Protein AF-0000000085119676 (afdb_homodimer)

Sequence (190 aa):
MEISERVYDLLVDTEIVVDVMLGSTNISVGEFLKLTEGDIISLHKPAGSGGEIYVNSRIIGTGDIIVIDEKLAVRVQDAMDSDNVVRYFFDEHMIMEISERVYDLLVDTEIVVDVMLGSTNISVGEFLKLTEGDIISLHKPAGSGGEIYVNSRIIGTGDIIVIDEKLAVRVQDAMDSDNVVRYFFDEHMI

Solvent-accessible surface area (backbone atoms only — not comparable to full-atom values): 10080 Å² total; per-residue (Å²): 135,76,78,48,68,68,57,41,69,68,38,31,76,40,74,42,50,36,38,36,30,57,43,54,33,76,43,33,42,44,57,48,59,63,56,46,65,68,38,75,47,68,36,85,34,55,55,85,72,31,28,39,32,23,47,81,90,34,80,40,33,33,20,40,73,43,72,54,95,62,16,32,28,35,33,31,62,44,60,49,64,38,61,58,51,51,47,50,54,50,55,58,66,70,95,134,75,76,49,68,70,58,42,69,69,38,31,76,41,75,42,49,37,37,35,30,58,42,54,32,76,42,33,42,46,58,48,58,65,56,46,64,68,37,74,47,67,34,84,34,54,55,84,74,32,28,39,32,24,46,82,90,34,81,41,34,33,21,41,73,43,74,55,96,62,16,31,27,34,32,31,61,42,60,49,62,37,61,58,49,50,48,50,51,50,55,58,64,73,95

Foldseek 3Di:
DFDDPVNCVVPVPPDWDKDWAAADDDDDPVVVVPDDPPDDDDRPDDDQQFTFIDIPRHTFAGFGWDDDPNDIDTDGDDGHDVRVVVCVVCVVVVD/DFDDPVNCVVCVPPDWDKDWAAADDDDDPVVVVPDDPPDDDDRVDDDQQFTFIDIPRHTFAGFGWDDDPNDIDTDGDDGHDVRVVVCVVCVVVVD

Nearest PDB structures (foldseek):
  5xrw-assembly2_B  TM=9.133E-01  e=3.593E-07  Helicobacter pylori 26695
  1o6a-assembly1_A  TM=8.687E-01  e=2.277E-06  Thermotoga maritima
  1o6a-assembly1_B  TM=8.702E-01  e=4.213E-06  Thermotoga maritima
  8wiw-assembly1_0  TM=8.460E-01  e=2.575E-06  Salmonella enterica subsp. enterica serovar Typhimurium str. LT2
  8t8o-assembly1_N  TM=7.984E-01  e=2.141E-06  Salmonella enterica subsp. enterica serovar Typhimurium

Radius of gyration: 18.93 Å; Cα contacts (8 Å, |Δi|>4): 377; chains: 2; bounding box: 42×55×37 Å

pLDDT: mean 88.5, std 10.85, range [46.31, 97.62]

Structure (mmCIF, N/CA/C/O backbone):
data_AF-0000000085119676-model_v1
#
loop_
_entity.id
_entity.type
_entity.pdbx_description
1 polymer 'Flagellar motor switch protein FliN'
#
loop_
_atom_site.group_PDB
_atom_site.id
_atom_site.type_symbol
_atom_site.label_atom_id
_atom_site.label_alt_id
_atom_site.label_comp_id
_atom_site.label_asym_id
_atom_site.label_entity_id
_atom_site.label_seq_id
_atom_site.pdbx_PDB_ins_code
_atom_site.Cartn_x
_atom_site.Cartn_y
_atom_site.Cartn_z
_atom_site.occupancy
_atom_site.B_iso_or_equiv
_atom_site.auth_seq_id
_atom_site.auth_comp_id
_atom_site.auth_asym_id
_atom_site.auth_atom_id
_atom_site.pdbx_PDB_model_num
ATOM 1 N N . MET A 1 1 ? -13.453 26.391 3.104 1 55.66 1 MET A N 1
ATOM 2 C CA . MET A 1 1 ? -14.023 26.516 4.441 1 55.66 1 MET A CA 1
ATOM 3 C C . MET A 1 1 ? -13.336 25.578 5.422 1 55.66 1 MET A C 1
ATOM 5 O O . MET A 1 1 ? -13.195 24.375 5.145 1 55.66 1 MET A O 1
ATOM 9 N N . GLU A 1 2 ? -12.602 26.141 6.387 1 69 2 GLU A N 1
ATOM 10 C CA . GLU A 1 2 ? -11.781 25.578 7.453 1 69 2 GLU A CA 1
ATOM 11 C C . GLU A 1 2 ? -12.625 24.75 8.422 1 69 2 GLU A C 1
ATOM 13 O O . GLU A 1 2 ? -13.828 25 8.57 1 69 2 GLU A O 1
ATOM 18 N N . ILE A 1 3 ? -12.109 23.688 8.695 1 75.81 3 ILE A N 1
ATOM 19 C CA . ILE A 1 3 ? -12.734 22.906 9.758 1 75.81 3 ILE A CA 1
ATOM 20 C C . ILE A 1 3 ? -12.992 23.781 10.977 1 75.81 3 ILE A C 1
ATOM 22 O O . ILE A 1 3 ? -12.117 24.547 11.391 1 75.81 3 ILE A O 1
ATOM 26 N N . SER A 1 4 ? -14.258 23.812 11.383 1 81.81 4 SER A N 1
ATOM 27 C CA . SER A 1 4 ? -14.555 24.609 12.57 1 81.81 4 SER A CA 1
ATOM 28 C C . SER A 1 4 ? -13.766 24.109 13.773 1 81.81 4 SER A C 1
ATOM 30 O O . SER A 1 4 ? -13.391 22.938 13.836 1 81.81 4 SER A O 1
ATOM 32 N N . GLU A 1 5 ? -13.5 25.016 14.68 1 86.12 5 GLU A N 1
ATOM 33 C CA . GLU A 1 5 ? -12.773 24.672 15.898 1 86.12 5 GLU A CA 1
ATOM 34 C C . GLU A 1 5 ? -13.477 23.547 16.672 1 86.12 5 GLU A C 1
ATOM 36 O O . GLU A 1 5 ? -12.828 22.672 17.234 1 86.12 5 GLU A O 1
ATOM 41 N N . ARG A 1 6 ? -14.805 23.547 16.719 1 86.06 6 ARG A N 1
ATOM 42 C CA . ARG A 1 6 ? -15.57 22.531 17.422 1 86.06 6 ARG A CA 1
ATOM 43 C C . ARG A 1 6 ? -15.344 21.156 16.812 1 86.06 6 ARG A C 1
ATOM 45 O O . ARG A 1 6 ? -15.117 20.172 17.531 1 86.06 6 ARG A O 1
ATOM 52 N N . VAL A 1 7 ? -15.391 21.156 15.531 1 82.5 7 VAL A N 1
ATOM 53 C CA . VAL A 1 7 ? -15.18 19.891 14.828 1 82.5 7 VAL A CA 1
ATOM 54 C C . VAL A 1 7 ? -13.742 19.406 15.055 1 82.5 7 VAL A C 1
ATOM 56 O O . VAL A 1 7 ? -13.508 18.219 15.312 1 82.5 7 VAL A O 1
ATOM 59 N N . TYR A 1 8 ? -12.875 20.359 14.945 1 85.44 8 TYR A N 1
ATOM 60 C CA . TYR A 1 8 ? -11.469 20.031 15.172 1 85.44 8 TYR A CA 1
ATOM 61 C C . TYR A 1 8 ? -11.273 19.406 16.547 1 85.44 8 TYR A C 1
ATOM 63 O O . TYR A 1 8 ? -10.641 18.359 16.688 1 85.44 8 TYR A O 1
ATOM 71 N N . ASP A 1 9 ? -11.82 20.031 17.547 1 91.12 9 ASP A N 1
ATOM 72 C CA . ASP A 1 9 ? -11.648 19.578 18.922 1 91.12 9 ASP A CA 1
ATOM 73 C C . ASP A 1 9 ? -12.219 18.172 19.125 1 91.12 9 ASP A C 1
ATOM 75 O O . ASP A 1 9 ? -11.688 17.391 19.906 1 91.12 9 ASP A O 1
ATOM 79 N N . LEU A 1 10 ? -13.203 17.922 18.312 1 89 10 LEU A N 1
ATOM 80 C CA . LEU A 1 10 ? -13.883 16.641 18.469 1 89 10 LEU A CA 1
ATOM 81 C C . LEU A 1 10 ? -13.078 15.516 17.812 1 89 10 LEU A C 1
ATOM 83 O O . LEU A 1 10 ? -13.094 14.375 18.297 1 89 10 LEU A O 1
ATOM 87 N N . LEU A 1 11 ? -12.336 15.938 16.812 1 90.81 11 LEU A N 1
ATOM 88 C CA . LEU A 1 11 ? -11.789 14.859 15.992 1 90.81 11 LEU A CA 1
ATOM 89 C C . LEU A 1 11 ? -10.273 14.797 16.125 1 90.81 11 LEU A C 1
ATOM 91 O O . LEU A 1 11 ? -9.648 13.812 15.711 1 90.81 11 LEU A O 1
ATOM 95 N N . VAL A 1 12 ? -9.758 15.789 16.734 1 92.31 12 VAL A N 1
ATOM 96 C CA . VAL A 1 12 ? -8.32 16.016 16.688 1 92.31 12 VAL A CA 1
ATOM 97 C C . VAL A 1 12 ? -7.586 14.797 17.25 1 92.31 12 VAL A C 1
ATOM 99 O O . VAL A 1 12 ? -6.512 14.43 16.766 1 92.31 12 VAL A O 1
ATOM 102 N N . ASP A 1 13 ? -8.203 14.102 18.141 1 95.62 13 ASP A N 1
ATOM 103 C CA . ASP A 1 13 ? -7.516 13.008 18.812 1 95.62 13 ASP A CA 1
ATOM 104 C C . ASP A 1 13 ? -7.879 11.664 18.188 1 95.62 13 ASP A C 1
ATOM 106 O O . ASP A 1 13 ? -7.336 10.625 18.562 1 95.62 13 ASP A O 1
ATOM 110 N N . THR A 1 14 ? -8.766 11.711 17.203 1 93.38 14 THR A N 1
ATOM 111 C CA . THR A 1 14 ? -9.156 10.469 16.547 1 93.38 14 THR A CA 1
ATOM 112 C C . THR A 1 14 ? -8 9.883 15.742 1 93.38 14 THR A C 1
ATOM 114 O O . THR A 1 14 ? -7.27 10.625 15.078 1 93.38 14 THR A O 1
ATOM 117 N N . GLU A 1 15 ? -7.875 8.586 15.859 1 95.38 15 GLU A N 1
ATOM 118 C CA . GLU A 1 15 ? -6.824 7.91 15.109 1 95.38 15 GLU A CA 1
ATOM 119 C C . GLU A 1 15 ? -7.301 7.559 13.695 1 95.38 15 GLU A C 1
ATOM 121 O O . GLU A 1 15 ? -8.438 7.133 13.508 1 95.38 15 GLU A O 1
ATOM 126 N N . ILE A 1 16 ? -6.41 7.82 12.75 1 93.12 16 ILE A N 1
ATOM 127 C CA . ILE A 1 16 ? -6.672 7.391 11.375 1 93.12 16 ILE A CA 1
ATOM 128 C C . ILE A 1 16 ? -5.508 6.551 10.867 1 93.12 16 ILE A C 1
ATOM 130 O O . ILE A 1 16 ? -4.391 6.645 11.383 1 93.12 16 ILE A O 1
ATOM 134 N N . VAL A 1 17 ? -5.801 5.754 9.875 1 95.06 17 VAL A N 1
ATOM 135 C CA . VAL A 1 17 ? -4.797 4.84 9.344 1 95.06 17 VAL A CA 1
ATOM 136 C C . VAL A 1 17 ? -4.152 5.453 8.102 1 95.06 17 VAL A C 1
ATOM 138 O O . VAL A 1 17 ? -4.848 5.934 7.203 1 95.06 17 VAL A O 1
ATOM 141 N N . VAL A 1 18 ? -2.867 5.48 8.156 1 95.44 18 VAL A N 1
ATOM 142 C CA . VAL A 1 18 ? -2.09 5.91 6.996 1 95.44 18 VAL A CA 1
ATOM 143 C C . VAL A 1 18 ? -1.417 4.703 6.348 1 95.44 18 VAL A C 1
ATOM 145 O O . VAL A 1 18 ? -0.684 3.965 7.008 1 95.44 18 VAL A O 1
ATOM 148 N N . ASP A 1 19 ? -1.702 4.445 5.094 1 95.88 19 ASP A N 1
ATOM 149 C CA . ASP A 1 19 ? -1.061 3.391 4.316 1 95.88 19 ASP A CA 1
ATOM 150 C C . ASP A 1 19 ? -0.074 3.975 3.307 1 95.88 19 ASP A C 1
ATOM 152 O O . ASP A 1 19 ? -0.378 4.961 2.633 1 95.88 19 ASP A O 1
ATOM 156 N N . VAL A 1 20 ? 1.094 3.398 3.283 1 96.94 20 VAL A N 1
ATOM 157 C CA . VAL A 1 20 ? 2.064 3.775 2.26 1 96.94 20 VAL A CA 1
ATOM 158 C C . VAL A 1 20 ? 2.219 2.639 1.253 1 96.94 20 VAL A C 1
ATOM 160 O O . VAL A 1 20 ? 2.701 1.556 1.599 1 96.94 20 VAL A O 1
ATOM 163 N N . MET A 1 21 ? 1.811 2.971 0.004 1 96.5 21 MET A N 1
ATOM 164 C CA . MET A 1 21 ? 1.812 1.997 -1.084 1 96.5 21 MET A CA 1
ATOM 165 C C . MET A 1 21 ? 2.965 2.258 -2.047 1 96.5 21 MET A C 1
ATOM 167 O O . MET A 1 21 ? 3.15 3.387 -2.508 1 96.5 21 MET A O 1
ATOM 171 N N . LEU A 1 22 ? 3.766 1.217 -2.264 1 96.56 22 LEU A N 1
ATOM 172 C CA . LEU A 1 22 ? 4.879 1.363 -3.195 1 96.56 22 LEU A CA 1
ATOM 173 C C . LEU A 1 22 ? 4.379 1.443 -4.633 1 96.56 22 LEU A C 1
ATOM 175 O O . LEU A 1 22 ? 4.883 2.242 -5.426 1 96.56 22 LEU A O 1
ATOM 179 N N . GLY A 1 23 ? 3.436 0.559 -4.887 1 95.69 23 GLY A N 1
ATOM 180 C CA . GLY A 1 23 ? 2.877 0.54 -6.23 1 95.69 23 GLY A CA 1
ATOM 181 C C . GLY A 1 23 ? 1.9 -0.6 -6.453 1 95.69 23 GLY A C 1
ATOM 182 O O . GLY A 1 23 ? 1.698 -1.434 -5.566 1 95.69 23 GLY A O 1
ATOM 183 N N . SER A 1 24 ? 1.279 -0.496 -7.633 1 95.31 24 SER A N 1
ATOM 184 C CA . SER A 1 24 ? 0.321 -1.507 -8.07 1 95.31 24 SER A CA 1
ATOM 185 C C . SER A 1 24 ? 0.633 -1.988 -9.484 1 95.31 24 SER A C 1
ATOM 187 O O . SER A 1 24 ? 1.252 -1.267 -10.273 1 95.31 24 SER A O 1
ATOM 189 N N . THR A 1 25 ? 0.299 -3.232 -9.695 1 96.94 25 THR A N 1
ATOM 190 C CA . THR A 1 25 ? 0.42 -3.791 -11.039 1 96.94 25 THR A CA 1
ATOM 191 C C . THR A 1 25 ? -0.729 -4.754 -11.328 1 96.94 25 THR A C 1
ATOM 193 O O . THR A 1 25 ? -1.431 -5.188 -10.414 1 96.94 25 THR A O 1
ATOM 196 N N . ASN A 1 26 ? -0.92 -4.945 -12.609 1 96.81 26 ASN A N 1
ATOM 197 C CA . ASN A 1 26 ? -1.896 -5.938 -13.047 1 96.81 26 ASN A CA 1
ATOM 198 C C . ASN A 1 26 ? -1.219 -7.23 -13.5 1 96.81 26 ASN A C 1
ATOM 200 O O . ASN A 1 26 ? -0.211 -7.191 -14.203 1 96.81 26 ASN A O 1
ATOM 204 N N . ILE A 1 27 ? -1.796 -8.25 -12.984 1 95.06 27 ILE A N 1
ATOM 205 C CA . ILE A 1 27 ? -1.359 -9.555 -13.469 1 95.06 27 ILE A CA 1
ATOM 206 C C . ILE A 1 27 ? -2.576 -10.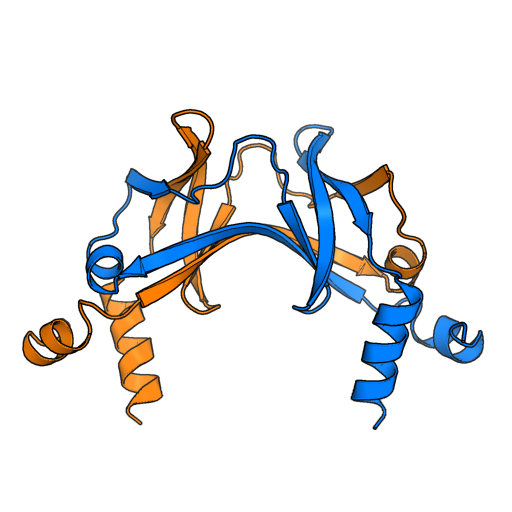422 -13.789 1 95.06 27 ILE A C 1
ATOM 208 O O . ILE A 1 27 ? -3.695 -10.109 -13.375 1 95.06 27 ILE A O 1
ATOM 212 N N . SER A 1 28 ? -2.352 -11.469 -14.523 1 95.25 28 SER A N 1
ATOM 213 C CA . SER A 1 28 ? -3.451 -12.391 -14.812 1 95.25 28 SER A CA 1
ATOM 214 C C . SER A 1 28 ? -3.693 -13.336 -13.641 1 95.25 28 SER A C 1
ATOM 216 O O . SER A 1 28 ? -2.789 -13.594 -12.844 1 95.25 28 SER A O 1
ATOM 218 N N . VAL A 1 29 ? -4.918 -13.859 -13.523 1 92.56 29 VAL A N 1
ATOM 219 C CA . VAL A 1 29 ? -5.227 -14.898 -12.547 1 92.56 29 VAL A CA 1
ATOM 220 C C . VAL A 1 29 ? -4.301 -16.094 -12.758 1 92.56 29 VAL A C 1
ATOM 222 O O . VAL A 1 29 ? -3.857 -16.719 -11.789 1 92.56 29 VAL A O 1
ATOM 225 N N . GLY A 1 30 ? -4.031 -16.375 -13.969 1 93 30 GLY A N 1
ATOM 226 C CA . GLY A 1 30 ? -3.094 -17.438 -14.273 1 93 30 GLY A CA 1
ATOM 227 C C . GLY A 1 30 ? -1.724 -17.234 -13.656 1 93 30 GLY A C 1
ATOM 228 O O . GLY A 1 30 ? -1.134 -18.156 -13.109 1 93 30 GLY A O 1
ATOM 229 N N . GLU A 1 31 ? -1.187 -16.062 -13.828 1 93 31 GLU A N 1
ATOM 230 C CA . GLU A 1 31 ? 0.086 -15.703 -13.211 1 93 31 GLU A CA 1
ATOM 231 C C . GLU A 1 31 ? 0.008 -15.797 -11.688 1 93 31 GLU A C 1
ATOM 233 O O . GLU A 1 31 ? 0.927 -16.312 -11.047 1 93 31 GLU A O 1
ATOM 238 N N . PHE A 1 32 ? -1.118 -15.359 -11.203 1 92.44 32 PHE A N 1
ATOM 239 C CA . PHE A 1 32 ? -1.307 -15.367 -9.758 1 92.44 32 PHE A CA 1
ATOM 240 C C . PHE A 1 32 ? -1.309 -16.797 -9.227 1 92.44 32 PHE A C 1
ATOM 242 O O . PHE A 1 32 ? -0.679 -17.078 -8.203 1 92.44 32 PHE A O 1
ATOM 249 N N . LEU A 1 33 ? -1.948 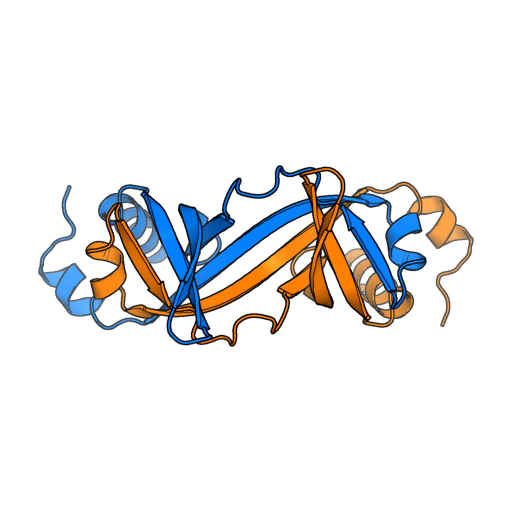-17.672 -9.867 1 90.44 33 LEU A N 1
ATOM 250 C CA . LEU A 1 33 ? -2.08 -19.062 -9.43 1 90.44 33 LEU A CA 1
ATOM 251 C C . LEU A 1 33 ? -0.725 -19.766 -9.422 1 90.44 33 LEU A C 1
ATOM 253 O O . LEU A 1 33 ? -0.542 -20.766 -8.727 1 90.44 33 LEU A O 1
ATOM 257 N N . LYS A 1 34 ? 0.18 -19.203 -10.18 1 90.69 34 LYS A N 1
ATOM 258 C CA . LYS A 1 34 ? 1.493 -19.844 -10.289 1 90.69 34 LYS A CA 1
ATOM 259 C C . LYS A 1 34 ? 2.5 -19.188 -9.352 1 90.69 34 LYS A C 1
ATOM 261 O O . LYS A 1 34 ? 3.641 -19.641 -9.242 1 90.69 34 LYS A O 1
ATOM 266 N N . LEU A 1 35 ? 2.092 -18.172 -8.719 1 91.19 35 LEU A N 1
ATOM 267 C CA . LEU A 1 35 ? 3.008 -17.438 -7.863 1 91.19 35 LEU A CA 1
ATOM 268 C C . LEU A 1 35 ? 3.471 -18.297 -6.691 1 91.19 35 LEU A C 1
ATOM 270 O O . LEU A 1 35 ? 2.654 -18.938 -6.023 1 91.19 35 LEU A O 1
ATOM 274 N N . THR A 1 36 ? 4.73 -18.328 -6.469 1 90.38 36 THR A N 1
ATOM 275 C CA . THR A 1 36 ? 5.328 -19.031 -5.34 1 90.38 36 THR A CA 1
ATOM 276 C C . THR A 1 36 ? 6.488 -18.234 -4.754 1 90.38 36 THR A C 1
ATOM 278 O O . THR A 1 36 ? 6.875 -17.203 -5.301 1 90.38 36 THR A O 1
ATOM 281 N N . GLU A 1 37 ? 6.965 -18.719 -3.689 1 93.19 37 GLU A N 1
ATOM 282 C CA . GLU A 1 37 ? 8.117 -18.094 -3.043 1 93.19 37 GLU A CA 1
ATOM 283 C C . GLU A 1 37 ? 9.281 -17.953 -4.02 1 93.19 37 GLU A C 1
ATOM 285 O O . GLU A 1 37 ? 9.586 -18.875 -4.777 1 93.19 37 GLU A O 1
ATOM 290 N N . GLY A 1 38 ? 9.836 -16.781 -4.035 1 94.38 38 GLY A N 1
ATOM 291 C CA . GLY A 1 38 ? 10.977 -16.531 -4.895 1 94.38 38 GLY A CA 1
ATOM 292 C C . GLY A 1 38 ? 10.609 -15.828 -6.188 1 94.38 38 GLY A C 1
ATOM 293 O O . GLY A 1 38 ? 11.461 -15.242 -6.852 1 94.38 38 GLY A O 1
ATOM 294 N N . ASP A 1 39 ? 9.359 -15.883 -6.516 1 94.94 39 ASP A N 1
ATOM 295 C CA . ASP A 1 39 ? 8.914 -15.234 -7.746 1 94.94 39 ASP A CA 1
ATOM 296 C C . ASP A 1 39 ? 8.977 -13.711 -7.613 1 94.94 39 ASP A C 1
ATOM 298 O O . ASP A 1 39 ? 8.953 -13.18 -6.5 1 94.94 39 ASP A O 1
ATOM 302 N N . ILE A 1 40 ? 9.094 -13.141 -8.773 1 96.88 40 ILE A N 1
ATOM 303 C CA . ILE A 1 40 ? 9.234 -11.688 -8.773 1 96.88 40 ILE A CA 1
ATOM 304 C C . ILE A 1 40 ? 8.047 -11.055 -9.484 1 96.88 40 ILE A C 1
ATOM 306 O O . ILE A 1 40 ? 7.641 -11.5 -10.562 1 96.88 40 ILE A O 1
ATOM 310 N N . ILE A 1 41 ? 7.469 -10.094 -8.867 1 96.25 41 ILE A N 1
ATOM 311 C CA . ILE A 1 41 ? 6.414 -9.281 -9.461 1 96.25 41 ILE A CA 1
ATOM 312 C C . ILE A 1 41 ? 6.938 -7.863 -9.719 1 96.25 41 ILE A C 1
ATOM 314 O O . ILE A 1 41 ? 7.316 -7.16 -8.781 1 96.25 41 ILE A O 1
ATOM 318 N N . SER A 1 42 ? 6.926 -7.492 -10.969 1 97.62 42 SER A N 1
ATOM 319 C CA . SER A 1 42 ? 7.328 -6.133 -11.312 1 97.62 42 SER A CA 1
ATOM 320 C C . SER A 1 42 ? 6.195 -5.141 -11.07 1 97.62 42 SER A C 1
ATOM 322 O O . SER A 1 42 ? 5.035 -5.43 -11.383 1 97.62 42 SER A O 1
ATOM 324 N N . LEU A 1 43 ? 6.543 -3.99 -10.578 1 97.56 43 LEU A N 1
ATOM 325 C CA . LEU A 1 43 ? 5.551 -2.936 -10.398 1 97.56 43 LEU A CA 1
ATOM 326 C C . LEU A 1 43 ? 5.602 -1.944 -11.555 1 97.56 43 LEU A C 1
ATOM 328 O O . LEU A 1 43 ? 4.836 -0.979 -11.586 1 97.56 43 LEU A O 1
ATOM 332 N N . HIS A 1 44 ? 6.512 -2.105 -12.383 1 95.25 44 HIS A N 1
ATOM 333 C CA . HIS A 1 44 ? 6.684 -1.278 -13.57 1 95.25 44 HIS A CA 1
ATOM 334 C C . HIS A 1 44 ? 6.863 0.19 -13.203 1 95.25 44 HIS A C 1
ATOM 336 O O . HIS A 1 44 ? 6.496 1.078 -13.977 1 95.25 44 HIS A O 1
ATOM 342 N N . LYS A 1 45 ? 7.262 0.413 -12.039 1 95.62 45 LYS A N 1
ATOM 343 C CA . LYS A 1 45 ? 7.512 1.751 -11.508 1 95.62 45 LYS A CA 1
ATOM 344 C C . LYS A 1 45 ? 9 1.996 -11.305 1 95.62 45 LYS A C 1
ATOM 346 O O . LYS A 1 45 ? 9.719 1.117 -10.828 1 95.62 45 LYS A O 1
ATOM 351 N N . PRO A 1 46 ? 9.453 3.215 -11.789 1 96.44 46 PRO A N 1
ATOM 352 C CA . PRO A 1 46 ? 10.867 3.508 -11.555 1 96.44 46 PRO A CA 1
ATOM 353 C C . PRO A 1 46 ? 11.242 3.453 -10.078 1 96.44 46 PRO A C 1
ATOM 355 O O . PRO A 1 46 ? 10.469 3.887 -9.219 1 96.44 46 PRO A O 1
ATOM 358 N N . ALA A 1 47 ? 12.5 2.9 -9.984 1 93.56 47 ALA A N 1
ATOM 359 C CA . ALA A 1 47 ? 13.062 2.965 -8.641 1 93.56 47 ALA A CA 1
ATOM 360 C C . ALA A 1 47 ? 13.219 4.414 -8.18 1 93.56 47 ALA A C 1
ATOM 362 O O . ALA A 1 47 ? 13.594 5.281 -8.969 1 93.56 47 ALA A O 1
ATOM 363 N N . GLY A 1 48 ? 12.836 4.809 -7.117 1 92.38 48 GLY A N 1
ATOM 364 C CA . GLY A 1 48 ? 12.977 6.172 -6.621 1 92.38 48 GLY A CA 1
ATOM 365 C C . GLY A 1 48 ? 11.711 6.992 -6.789 1 92.38 48 GLY A C 1
ATOM 366 O O . GLY A 1 48 ? 11.664 8.164 -6.395 1 92.38 48 GLY A O 1
ATOM 367 N N . SER A 1 49 ? 10.688 6.449 -7.488 1 92.12 49 SER A N 1
ATOM 368 C CA . SER A 1 49 ? 9.453 7.184 -7.734 1 92.12 49 SER A CA 1
ATOM 369 C C . SER A 1 49 ? 8.68 7.414 -6.438 1 92.12 49 SER A C 1
ATOM 371 O O . SER A 1 49 ? 7.684 8.141 -6.426 1 92.12 49 SER A O 1
ATOM 373 N N . GLY A 1 50 ? 9.219 6.855 -5.332 1 94.69 50 GLY A N 1
ATOM 374 C CA . GLY A 1 50 ? 8.539 7.039 -4.059 1 94.69 50 GLY A CA 1
ATOM 375 C C . GLY A 1 50 ? 7.289 6.191 -3.918 1 94.69 50 GLY A C 1
ATOM 376 O O . GLY A 1 50 ? 7.203 5.105 -4.496 1 94.69 50 GLY A O 1
ATOM 377 N N . GLY A 1 51 ? 6.383 6.539 -3.041 1 96.38 51 GLY A N 1
ATOM 378 C CA . GLY A 1 51 ? 5.148 5.816 -2.779 1 96.38 51 GLY A CA 1
ATOM 379 C C . GLY A 1 51 ? 3.934 6.719 -2.682 1 96.38 51 GLY A C 1
ATOM 380 O O . GLY A 1 51 ? 4.062 7.945 -2.688 1 96.38 51 GLY A O 1
ATOM 381 N N . GLU A 1 52 ? 2.77 6.035 -2.74 1 95.62 52 GLU A N 1
ATOM 382 C CA . GLU A 1 52 ? 1.506 6.734 -2.531 1 95.62 52 GLU A CA 1
ATOM 383 C C . GLU A 1 52 ? 1.066 6.66 -1.072 1 95.62 52 GLU A C 1
ATOM 385 O O . GLU A 1 52 ? 1.21 5.617 -0.428 1 95.62 52 GLU A O 1
ATOM 390 N N . ILE A 1 53 ? 0.588 7.762 -0.621 1 96.06 53 ILE A N 1
ATOM 391 C CA . ILE A 1 53 ? 0.107 7.84 0.754 1 96.06 53 ILE A CA 1
ATOM 392 C C . ILE A 1 53 ? -1.42 7.84 0.767 1 96.06 53 ILE A C 1
ATOM 394 O O . ILE A 1 53 ? -2.053 8.68 0.123 1 96.06 53 ILE A O 1
ATOM 398 N N . TYR A 1 54 ? -1.979 6.875 1.439 1 93.69 54 TYR A N 1
ATOM 399 C CA . TYR A 1 54 ? -3.426 6.766 1.6 1 93.69 54 TYR A CA 1
ATOM 400 C C . TYR A 1 54 ? -3.834 7.016 3.045 1 93.69 54 TYR A C 1
ATOM 402 O O . TYR A 1 54 ? -3.154 6.574 3.977 1 93.69 54 TYR A O 1
ATOM 410 N N . VAL A 1 55 ? -4.895 7.691 3.184 1 90.75 55 VAL A N 1
ATOM 411 C CA . VAL A 1 55 ? -5.566 7.801 4.477 1 90.75 55 VAL A CA 1
ATOM 412 C C . VAL A 1 55 ? -7.008 7.309 4.352 1 90.75 55 VAL A C 1
ATOM 414 O O . VAL A 1 55 ? -7.762 7.781 3.496 1 90.75 55 VAL A O 1
ATOM 417 N N . ASN A 1 56 ? -7.297 6.328 5.148 1 86.75 56 ASN A N 1
ATOM 418 C CA . ASN A 1 56 ? -8.617 5.711 5.086 1 86.75 56 ASN A CA 1
ATOM 419 C C . ASN A 1 56 ? -9.008 5.355 3.654 1 86.75 56 ASN A C 1
ATOM 421 O O . ASN A 1 56 ? -10.094 5.707 3.195 1 86.75 56 ASN A O 1
ATOM 425 N N . SER A 1 57 ? -8.086 4.824 2.865 1 81.94 57 SER A N 1
ATOM 426 C CA . SER A 1 57 ? -8.258 4.207 1.554 1 81.94 57 SER A CA 1
ATOM 427 C C . SER A 1 57 ? -8.406 5.258 0.461 1 81.94 57 SER A C 1
ATOM 429 O O . SER A 1 57 ? -8.711 4.934 -0.687 1 81.94 57 SER A O 1
ATOM 431 N N . ARG A 1 58 ? -8.008 6.441 0.789 1 86.19 58 ARG A N 1
ATOM 432 C CA . ARG A 1 58 ? -7.98 7.531 -0.182 1 86.19 58 ARG A CA 1
ATOM 433 C C . ARG A 1 58 ? -6.574 8.102 -0.329 1 86.19 58 ARG A C 1
ATOM 435 O O . ARG A 1 58 ? -5.863 8.273 0.662 1 86.19 58 ARG A O 1
ATOM 442 N N . ILE A 1 59 ? -6.312 8.359 -1.576 1 87 59 ILE A N 1
ATOM 443 C CA . ILE A 1 59 ? -4.992 8.93 -1.816 1 87 59 ILE A CA 1
ATOM 444 C C . ILE A 1 59 ? -4.953 10.375 -1.329 1 87 59 ILE A C 1
ATOM 446 O O . ILE A 1 59 ? -5.805 11.18 -1.7 1 87 59 ILE A O 1
ATOM 450 N N . ILE A 1 60 ? -4.004 10.664 -0.534 1 88.62 60 ILE A N 1
ATOM 451 C CA . ILE A 1 60 ? -3.879 12.039 -0.059 1 88.62 60 ILE A CA 1
ATOM 452 C C . ILE A 1 60 ? -2.586 12.648 -0.588 1 88.62 60 ILE A C 1
ATOM 454 O O . ILE A 1 60 ? -2.346 13.852 -0.421 1 88.62 60 ILE A O 1
ATOM 458 N N . GLY A 1 61 ? -1.717 11.844 -1.146 1 92 61 GLY A N 1
ATOM 459 C CA . GLY A 1 61 ? -0.472 12.391 -1.667 1 92 61 GLY A CA 1
ATOM 460 C C . GLY A 1 61 ? 0.565 11.32 -1.966 1 92 61 GLY A C 1
ATOM 461 O O . GLY A 1 61 ? 0.238 10.141 -2.047 1 92 61 GLY A O 1
ATOM 462 N N . THR A 1 62 ? 1.809 11.875 -2.295 1 94.69 62 THR A N 1
ATOM 463 C CA . THR A 1 62 ? 2.967 11.031 -2.568 1 94.69 62 THR A CA 1
ATOM 464 C C . THR A 1 62 ? 4.148 11.43 -1.689 1 94.69 62 THR A C 1
ATOM 466 O O . THR A 1 62 ? 4.152 12.516 -1.102 1 94.69 62 THR A O 1
ATOM 469 N N . GLY A 1 63 ? 5.109 10.438 -1.554 1 96.19 63 GLY A N 1
ATOM 470 C CA . GLY A 1 63 ? 6.285 10.742 -0.75 1 96.19 63 GLY A CA 1
ATOM 471 C C . GLY A 1 63 ? 7.492 9.898 -1.121 1 96.19 63 GLY A C 1
ATOM 472 O O . GLY A 1 63 ? 7.359 8.867 -1.782 1 96.19 63 GLY A O 1
ATOM 473 N N . ASP A 1 64 ? 8.617 10.383 -0.674 1 96.5 64 ASP A N 1
ATOM 474 C CA . ASP A 1 64 ? 9.867 9.641 -0.768 1 96.5 64 ASP A CA 1
ATOM 475 C C . ASP A 1 64 ? 9.984 8.617 0.356 1 96.5 64 ASP A C 1
ATOM 477 O O . ASP A 1 64 ? 9.633 8.898 1.504 1 96.5 64 ASP A O 1
ATOM 481 N N . ILE A 1 65 ? 10.383 7.48 -0.074 1 96.25 65 ILE A N 1
ATOM 482 C CA . ILE A 1 65 ? 10.641 6.465 0.937 1 96.25 65 ILE A CA 1
ATOM 483 C C . ILE A 1 65 ? 12.055 6.641 1.493 1 96.25 65 ILE A C 1
ATOM 485 O O . ILE A 1 65 ? 13.031 6.652 0.738 1 96.25 65 ILE A O 1
ATOM 489 N N . ILE A 1 66 ? 12.047 6.77 2.84 1 96.56 66 ILE A N 1
ATOM 490 C CA . ILE A 1 66 ? 13.352 6.973 3.467 1 96.56 66 ILE A CA 1
ATOM 491 C C . ILE A 1 66 ? 13.5 6.043 4.668 1 96.56 66 ILE A C 1
ATOM 493 O O . ILE A 1 66 ? 12.531 5.402 5.086 1 96.56 66 ILE A O 1
ATOM 497 N N . VAL A 1 67 ? 14.68 5.91 5.094 1 96.62 67 VAL A N 1
ATOM 498 C CA . VAL A 1 67 ? 14.992 5.133 6.285 1 96.62 67 VAL A CA 1
ATOM 499 C C . VAL A 1 67 ? 15.57 6.047 7.363 1 96.62 67 VAL A C 1
ATOM 501 O O . VAL A 1 67 ? 16.531 6.785 7.109 1 96.62 67 VAL A O 1
ATOM 504 N N . ILE A 1 68 ? 14.875 6.043 8.469 1 95.94 68 ILE A N 1
ATOM 505 C CA . ILE A 1 68 ? 15.359 6.797 9.617 1 95.94 68 ILE A CA 1
ATOM 506 C C . ILE A 1 68 ? 15.508 5.867 10.82 1 95.94 68 ILE A C 1
ATOM 508 O O . ILE A 1 68 ? 14.547 5.219 11.234 1 95.94 68 ILE A O 1
ATOM 512 N N . ASP A 1 69 ? 16.766 5.824 11.438 1 95.69 69 ASP A N 1
ATOM 513 C CA . ASP A 1 69 ? 17.047 4.992 12.602 1 95.69 69 ASP A CA 1
ATOM 514 C C . ASP A 1 69 ? 16.625 3.547 12.359 1 95.69 69 ASP A C 1
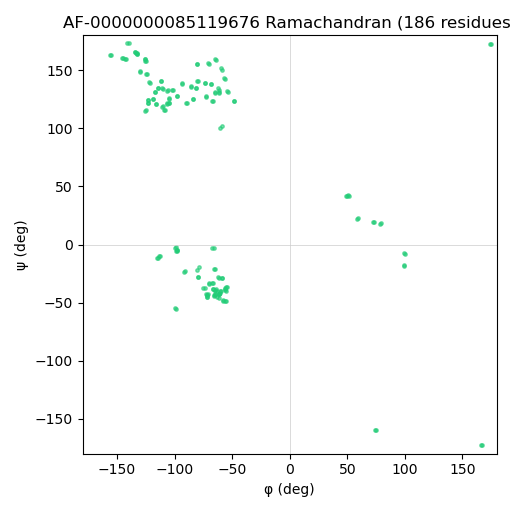ATOM 516 O O . ASP A 1 69 ? 15.922 2.955 13.18 1 95.69 69 ASP A O 1
ATOM 520 N N . GLU A 1 70 ? 16.859 3.025 11.273 1 96.06 70 GLU A N 1
ATOM 521 C CA . GLU A 1 70 ? 16.641 1.642 10.859 1 96.06 70 GLU A CA 1
ATOM 522 C C . GLU A 1 70 ? 15.156 1.348 10.664 1 96.06 70 GLU A C 1
ATOM 524 O O . GLU A 1 70 ? 14.75 0.185 10.641 1 96.06 70 GLU A O 1
ATOM 529 N N . LYS A 1 71 ? 14.383 2.467 10.492 1 96.69 71 LYS A N 1
ATOM 530 C CA . LYS A 1 71 ? 12.945 2.309 10.281 1 96.69 71 LYS A CA 1
ATOM 531 C C . LYS A 1 71 ? 12.5 2.996 8.992 1 96.69 71 LYS A C 1
ATOM 533 O O . LYS A 1 71 ? 13.023 4.051 8.633 1 96.69 71 LYS A O 1
ATOM 538 N N . LEU A 1 72 ? 11.484 2.352 8.383 1 96.81 72 LEU A N 1
ATOM 539 C CA . LEU A 1 72 ? 10.906 2.936 7.176 1 96.81 72 LEU A CA 1
ATOM 540 C C . LEU A 1 72 ? 10.062 4.156 7.516 1 96.81 72 LEU A C 1
ATOM 542 O O . LEU A 1 72 ? 9.312 4.145 8.492 1 96.81 72 LEU A O 1
ATOM 546 N N . ALA A 1 73 ? 10.227 5.188 6.641 1 97.19 73 ALA A N 1
ATOM 547 C CA . ALA A 1 73 ? 9.422 6.402 6.738 1 97.19 73 ALA A CA 1
ATOM 548 C C . ALA A 1 73 ? 9.125 6.973 5.352 1 97.19 73 ALA A C 1
ATOM 550 O O . ALA A 1 73 ? 9.742 6.578 4.363 1 97.19 73 ALA A O 1
ATOM 551 N N . VAL A 1 74 ? 8.133 7.777 5.348 1 96.81 74 VAL A N 1
ATOM 552 C CA . VAL A 1 74 ? 7.812 8.484 4.113 1 96.81 74 VAL A CA 1
ATOM 553 C C . VAL A 1 74 ? 7.922 9.992 4.34 1 96.81 74 VAL A C 1
ATOM 555 O O . VAL A 1 74 ? 7.418 10.516 5.332 1 96.81 74 VAL A O 1
ATOM 558 N N . ARG A 1 75 ? 8.719 10.633 3.508 1 97.38 75 ARG A N 1
ATOM 559 C CA . ARG A 1 75 ? 8.734 12.094 3.461 1 97.38 75 ARG A CA 1
ATOM 560 C C . ARG A 1 75 ? 7.715 12.617 2.453 1 97.38 75 ARG A C 1
ATOM 562 O O . ARG A 1 75 ? 7.809 12.328 1.259 1 97.38 75 ARG A O 1
ATOM 569 N N . VAL A 1 76 ? 6.852 13.383 2.945 1 96.19 76 VAL A N 1
ATOM 570 C CA . VAL A 1 76 ? 5.75 13.867 2.121 1 96.19 76 VAL A CA 1
ATOM 571 C C . VAL A 1 76 ? 6.289 14.797 1.032 1 96.19 76 VAL A C 1
ATOM 573 O O . VAL A 1 76 ? 7.059 15.711 1.315 1 96.19 76 VAL A O 1
ATOM 576 N N . GLN A 1 77 ? 6.012 14.492 -0.208 1 93.94 77 GLN A N 1
ATOM 577 C CA . GLN A 1 77 ? 6.387 15.328 -1.341 1 93.94 77 GLN A CA 1
ATOM 578 C C . GLN A 1 77 ? 5.215 16.188 -1.803 1 93.94 77 GLN A C 1
ATOM 580 O O . GLN A 1 77 ? 5.363 17.391 -2.006 1 93.94 77 GLN A O 1
ATOM 585 N N . ASP A 1 78 ? 4.07 15.492 -2.125 1 86.94 78 ASP A N 1
ATOM 586 C CA . ASP A 1 78 ? 2.836 16.172 -2.498 1 86.94 78 ASP A CA 1
ATOM 587 C C . ASP A 1 78 ? 1.676 15.727 -1.608 1 86.94 78 ASP A C 1
ATOM 589 O O . ASP A 1 78 ? 1.442 14.531 -1.433 1 86.94 78 ASP A O 1
ATOM 593 N N . ALA A 1 79 ? 1.282 16.688 -0.943 1 79.81 79 ALA A N 1
ATOM 594 C CA . ALA A 1 79 ? 0.14 16.375 -0.089 1 79.81 79 ALA A CA 1
ATOM 595 C C . ALA A 1 79 ? -1.104 17.141 -0.532 1 79.81 79 ALA A C 1
ATOM 597 O O . ALA A 1 79 ? -1.014 18.297 -0.951 1 79.81 79 ALA A O 1
ATOM 598 N N . MET A 1 80 ? -2.164 16.312 -0.553 1 76.88 80 MET A N 1
ATOM 599 C CA . MET A 1 80 ? -3.432 17 -0.752 1 76.88 80 MET A CA 1
ATOM 600 C C . MET A 1 80 ? -3.732 17.922 0.423 1 76.88 80 MET A C 1
ATOM 602 O O . MET A 1 80 ? -3.096 17.828 1.473 1 76.88 80 MET A O 1
ATOM 606 N N . ASP A 1 81 ? -4.625 18.875 0.095 1 78.19 81 ASP A N 1
ATOM 607 C CA . ASP A 1 81 ? -5.129 19.734 1.152 1 78.19 81 ASP A CA 1
ATOM 608 C C . ASP A 1 81 ? -5.848 18.938 2.232 1 78.19 81 ASP A C 1
ATOM 610 O O . ASP A 1 81 ? -6.977 18.484 2.031 1 78.19 81 ASP A O 1
ATOM 614 N N . SER A 1 82 ? -5.191 18.688 3.311 1 76.81 82 SER A N 1
ATOM 615 C CA . SER A 1 82 ? -5.688 17.875 4.41 1 76.81 82 SER A CA 1
ATOM 616 C C . SER A 1 82 ? -7.035 18.375 4.91 1 76.81 82 SER A C 1
ATOM 618 O O . SER A 1 82 ? -7.906 17.578 5.266 1 76.81 82 SER A O 1
ATOM 620 N N . ASP A 1 83 ? -7.164 19.656 4.902 1 72.88 83 ASP A N 1
ATOM 621 C CA . ASP A 1 83 ? -8.438 20.219 5.328 1 72.88 83 ASP A CA 1
ATOM 622 C C . ASP A 1 83 ? -9.578 19.75 4.438 1 72.88 83 ASP A C 1
ATOM 624 O O . ASP A 1 83 ? -10.656 19.391 4.93 1 72.88 83 ASP A O 1
ATOM 628 N N . ASN A 1 84 ? -9.234 19.75 3.215 1 77 84 ASN A N 1
ATOM 629 C CA . ASN A 1 84 ? -10.258 19.344 2.258 1 77 84 ASN A CA 1
ATOM 630 C C . ASN A 1 84 ? -10.609 17.859 2.412 1 77 84 ASN A C 1
ATOM 632 O O . ASN A 1 84 ? -11.773 17.484 2.309 1 77 84 ASN A O 1
ATOM 636 N N . VAL A 1 85 ? -9.625 17.188 2.768 1 75.94 85 VAL A N 1
ATOM 637 C CA . VAL A 1 85 ? -9.836 15.742 2.895 1 75.94 85 VAL A CA 1
ATOM 638 C C . VAL A 1 85 ? -10.703 15.453 4.121 1 75.94 85 VAL A C 1
ATOM 640 O O . VAL A 1 85 ? -11.648 14.664 4.051 1 75.94 85 VAL A O 1
ATOM 643 N N . VAL A 1 86 ? -10.422 16.047 5.184 1 77.75 86 VAL A N 1
ATOM 644 C CA . VAL A 1 86 ? -11.156 15.805 6.422 1 77.75 86 VAL A CA 1
ATOM 645 C C . VAL A 1 86 ? -12.602 16.266 6.262 1 77.75 86 VAL A C 1
ATOM 647 O O . VAL A 1 86 ? -13.523 15.594 6.723 1 77.75 86 VAL A O 1
ATOM 650 N N . ARG A 1 87 ? -12.695 17.328 5.625 1 77.69 87 ARG A N 1
ATOM 651 C CA . ARG A 1 87 ? -14.047 17.844 5.395 1 77.69 87 ARG A CA 1
ATOM 652 C C . ARG A 1 87 ? -14.875 16.859 4.582 1 77.69 87 ARG A C 1
ATOM 654 O O . ARG A 1 87 ? -16.047 16.625 4.887 1 77.69 87 ARG A O 1
ATOM 661 N N . TYR A 1 88 ? -14.211 16.375 3.633 1 74.56 88 TYR A N 1
ATOM 662 C CA . TYR A 1 88 ? -14.914 15.422 2.787 1 74.56 88 TYR A CA 1
ATOM 663 C C . TYR A 1 88 ? -15.312 14.188 3.58 1 74.56 88 TYR A C 1
ATOM 665 O O . TYR A 1 88 ? -16.453 13.711 3.471 1 74.56 88 TYR A O 1
ATOM 673 N N . PHE A 1 89 ? -14.383 13.805 4.43 1 72.81 89 PHE A N 1
ATOM 674 C CA . PHE A 1 89 ? -14.633 12.594 5.207 1 72.81 89 PHE A CA 1
ATOM 675 C C . PHE A 1 89 ? -15.719 12.836 6.242 1 72.81 89 PHE A C 1
ATOM 677 O O . PHE A 1 89 ? -16.562 11.961 6.48 1 72.81 89 PHE A O 1
ATOM 684 N N . PHE A 1 90 ? -15.68 13.945 6.895 1 72.25 90 PHE A N 1
ATOM 685 C CA . PHE A 1 90 ? -16.672 14.234 7.926 1 72.25 90 PHE A CA 1
ATOM 686 C C . PHE A 1 90 ? -18.016 14.602 7.301 1 72.25 90 PHE A C 1
ATOM 688 O O . PHE A 1 90 ? -19.062 14.258 7.84 1 72.25 90 PHE A O 1
ATOM 695 N N . ASP A 1 91 ? -17.984 15.281 6.262 1 70.31 91 ASP A N 1
ATOM 696 C CA . ASP A 1 91 ? -19.234 15.602 5.59 1 70.31 91 ASP A CA 1
ATOM 697 C C . ASP A 1 91 ? -19.891 14.352 5.023 1 70.31 91 ASP A C 1
ATOM 699 O O . ASP A 1 91 ? -21.125 14.203 5.094 1 70.31 91 ASP A O 1
ATOM 703 N N . GLU A 1 92 ? -19.062 13.5 4.527 1 61.5 92 GLU A N 1
ATOM 704 C CA . GLU A 1 92 ? -19.609 12.273 3.955 1 61.5 92 GLU A CA 1
ATOM 705 C C . GLU A 1 92 ? -20.156 11.352 5.043 1 61.5 92 GLU A C 1
ATOM 707 O O . GLU A 1 92 ? -21.125 10.641 4.828 1 61.5 92 GLU A O 1
ATOM 712 N N . HIS A 1 93 ? -19.578 11.344 6.184 1 58.69 93 HIS A N 1
ATOM 713 C CA . HIS A 1 93 ? -20 10.43 7.234 1 58.69 93 HIS A CA 1
ATOM 714 C C . HIS A 1 93 ? -21.062 11.078 8.125 1 58.69 93 HIS A C 1
ATOM 716 O O . HIS A 1 93 ? -21.703 10.406 8.93 1 58.69 93 HIS A O 1
ATOM 722 N N . MET A 1 94 ? -21.141 12.328 8.188 1 56.12 94 MET A N 1
ATOM 723 C CA . MET A 1 94 ? -22.188 12.953 8.984 1 56.12 94 MET A CA 1
ATOM 724 C C . MET A 1 94 ? -23.516 12.977 8.227 1 56.12 94 MET A C 1
ATOM 726 O O . MET A 1 94 ? -24.562 13.227 8.812 1 56.12 94 MET A O 1
ATOM 730 N N . ILE A 1 95 ? -23.391 12.867 6.859 1 46.31 95 ILE A N 1
ATOM 731 C CA . ILE A 1 95 ? -24.719 12.742 6.258 1 46.31 95 ILE A CA 1
ATOM 732 C C . ILE A 1 95 ? -25.156 11.281 6.262 1 46.31 95 ILE A C 1
ATOM 734 O O . ILE A 1 95 ? -24.328 10.383 6.074 1 46.31 95 ILE A O 1
ATOM 738 N N . MET B 1 1 ? -9.188 -28.562 -2.359 1 55.62 1 MET B N 1
ATOM 739 C CA . MET B 1 1 ? -9.844 -28.781 -3.641 1 55.62 1 MET B CA 1
ATOM 740 C C . MET B 1 1 ? -9.398 -27.75 -4.672 1 55.62 1 MET B C 1
ATOM 742 O O . MET B 1 1 ? -9.414 -26.547 -4.402 1 55.62 1 MET B O 1
ATOM 746 N N . GLU B 1 2 ? -8.664 -28.219 -5.695 1 68.75 2 GLU B N 1
ATOM 747 C CA . GLU B 1 2 ? -8.047 -27.562 -6.84 1 68.75 2 GLU B CA 1
ATOM 748 C C . GLU B 1 2 ? -9.094 -26.891 -7.719 1 68.75 2 GLU B C 1
ATOM 750 O O . GLU B 1 2 ? -10.25 -27.312 -7.762 1 68.75 2 GLU B O 1
ATOM 755 N N . ILE B 1 3 ? -8.789 -25.734 -8.039 1 75.56 3 ILE B N 1
ATOM 756 C CA . ILE B 1 3 ? -9.617 -25.062 -9.031 1 75.56 3 ILE B CA 1
ATOM 757 C C . ILE B 1 3 ? -9.836 -25.984 -10.234 1 75.56 3 ILE B C 1
ATOM 759 O O . ILE B 1 3 ? -8.891 -26.594 -10.734 1 75.56 3 ILE B O 1
ATOM 763 N N . SER B 1 4 ? -11.125 -26.219 -10.523 1 81.88 4 SER B N 1
ATOM 764 C CA . SER B 1 4 ? -11.398 -27.047 -11.695 1 81.88 4 SER B CA 1
ATOM 765 C C . SER B 1 4 ? -10.805 -26.438 -12.953 1 81.88 4 SER B C 1
ATOM 767 O O . SER B 1 4 ? -10.633 -25.219 -13.039 1 81.88 4 SER B O 1
ATOM 769 N N . GLU B 1 5 ? -10.453 -27.281 -13.883 1 86.06 5 GLU B N 1
ATOM 770 C CA . GLU B 1 5 ? -9.898 -26.844 -15.156 1 86.06 5 GLU B CA 1
ATOM 771 C C . GLU B 1 5 ? -10.844 -25.859 -15.852 1 86.06 5 GLU B C 1
ATOM 773 O O . GLU B 1 5 ? -10.391 -24.891 -16.484 1 86.06 5 GLU B O 1
ATOM 778 N N . ARG B 1 6 ? -12.148 -26.078 -15.805 1 86.31 6 ARG B N 1
ATOM 779 C CA . ARG B 1 6 ? -13.133 -25.203 -16.422 1 86.31 6 ARG B CA 1
ATOM 780 C C . ARG B 1 6 ? -13.078 -23.797 -15.828 1 86.31 6 ARG B C 1
ATOM 782 O O . ARG B 1 6 ? -13.086 -22.812 -16.547 1 86.31 6 ARG B O 1
ATOM 789 N N . VAL B 1 7 ? -13.016 -23.812 -14.547 1 82.5 7 VAL B N 1
ATOM 790 C CA . VAL B 1 7 ? -12.953 -22.531 -13.859 1 82.5 7 VAL B CA 1
ATOM 791 C C . VAL B 1 7 ? -11.641 -21.828 -14.203 1 82.5 7 VAL B C 1
ATOM 793 O O . VAL B 1 7 ? -11.633 -20.609 -14.469 1 82.5 7 VAL B O 1
ATOM 796 N N . TYR B 1 8 ? -10.625 -22.609 -14.164 1 85.5 8 TYR B N 1
ATOM 797 C CA . TYR B 1 8 ? -9.32 -22.062 -14.508 1 85.5 8 TYR B CA 1
ATOM 798 C C . TYR B 1 8 ? -9.344 -21.422 -15.891 1 85.5 8 TYR B C 1
ATOM 800 O O . TYR B 1 8 ? -8.898 -20.281 -16.078 1 85.5 8 TYR B O 1
ATOM 808 N N . ASP B 1 9 ? -9.859 -22.125 -16.844 1 91.12 9 ASP B N 1
ATOM 809 C CA . ASP B 1 9 ? -9.883 -21.656 -18.234 1 91.12 9 ASP B CA 1
ATOM 810 C C . ASP B 1 9 ? -10.695 -20.375 -18.375 1 91.12 9 ASP B C 1
ATOM 812 O O . ASP B 1 9 ? -10.367 -19.516 -19.203 1 91.12 9 ASP B O 1
ATOM 816 N N . LEU B 1 10 ? -11.633 -20.281 -17.469 1 89 10 LEU B N 1
ATOM 817 C CA . LEU B 1 10 ? -12.523 -19.141 -17.562 1 89 10 LEU B CA 1
ATOM 818 C C . LEU B 1 10 ? -11.859 -17.891 -16.984 1 89 10 LEU B C 1
ATOM 820 O O . LEU B 1 10 ? -12.109 -16.781 -17.438 1 89 10 LEU B O 1
ATOM 824 N N . LEU B 1 11 ? -10.969 -18.172 -16.047 1 90.81 11 LEU B N 1
ATOM 825 C CA . LEU B 1 11 ? -10.531 -17.016 -15.273 1 90.81 11 LEU B CA 1
ATOM 826 C C . LEU B 1 11 ? -9.062 -16.703 -15.539 1 90.81 11 LEU B C 1
ATOM 828 O O . LEU B 1 11 ? -8.57 -15.641 -15.18 1 90.81 11 LEU B O 1
ATOM 832 N N . VAL B 1 12 ? -8.461 -17.609 -16.203 1 92.25 12 VAL B N 1
ATOM 833 C CA . VAL B 1 12 ? -7.004 -17.609 -16.281 1 92.25 12 VAL B CA 1
ATOM 834 C C . VAL B 1 12 ? -6.531 -16.281 -16.906 1 92.25 12 VAL B C 1
ATOM 836 O O . VAL B 1 12 ? -5.496 -15.75 -16.516 1 92.25 12 VAL B O 1
ATOM 839 N N . ASP B 1 13 ? -7.316 -15.703 -17.719 1 95.69 13 ASP B N 1
ATOM 840 C CA . ASP B 1 13 ? -6.875 -14.516 -18.453 1 95.69 13 ASP B CA 1
ATOM 841 C C . ASP B 1 13 ? -7.398 -13.242 -17.781 1 95.69 13 ASP B C 1
ATOM 843 O O . ASP B 1 13 ? -7.066 -12.133 -18.203 1 95.69 13 ASP B O 1
ATOM 847 N N . THR B 1 14 ? -8.18 -13.422 -16.734 1 93.44 14 THR B N 1
ATOM 848 C CA . THR B 1 14 ? -8.711 -12.258 -16.047 1 93.44 14 THR B CA 1
ATOM 849 C C . THR B 1 14 ? -7.594 -11.492 -15.336 1 93.44 14 THR B C 1
ATOM 851 O O . THR B 1 14 ? -6.699 -12.094 -14.742 1 93.44 14 THR B O 1
ATOM 854 N N . GLU B 1 15 ? -7.684 -10.188 -15.461 1 95.38 15 GLU B N 1
ATOM 855 C CA . GLU B 1 15 ? -6.695 -9.344 -14.797 1 95.38 15 GLU B CA 1
ATOM 856 C C . GLU B 1 15 ? -7.098 -9.062 -13.352 1 95.38 15 GLU B C 1
ATOM 858 O O . GLU B 1 15 ? -8.273 -8.82 -13.062 1 95.38 15 GLU B O 1
ATOM 863 N N . ILE B 1 16 ? -6.109 -9.172 -12.469 1 93.12 16 ILE B N 1
ATOM 864 C CA . ILE B 1 16 ? -6.32 -8.781 -11.078 1 93.12 16 ILE B CA 1
ATOM 865 C C . ILE B 1 16 ? -5.262 -7.754 -10.664 1 93.12 16 ILE B C 1
ATOM 867 O O . ILE B 1 16 ? -4.195 -7.672 -11.281 1 93.12 16 ILE B O 1
ATOM 871 N N . VAL B 1 17 ? -5.598 -7.016 -9.648 1 95.06 17 VAL B N 1
ATOM 872 C CA . VAL B 1 17 ? -4.715 -5.945 -9.195 1 95.06 17 VAL B CA 1
ATOM 873 C C . VAL B 1 17 ? -3.875 -6.434 -8.016 1 95.06 17 VAL B C 1
ATOM 875 O O . VAL B 1 17 ? -4.406 -7.016 -7.066 1 95.06 17 VAL B O 1
ATOM 878 N N . VAL B 1 18 ? -2.613 -6.25 -8.18 1 95.44 18 VAL B N 1
ATOM 879 C CA . VAL B 1 18 ? -1.683 -6.539 -7.098 1 95.44 18 VAL B CA 1
ATOM 880 C C . VAL B 1 18 ? -1.161 -5.23 -6.504 1 95.44 18 VAL B C 1
ATOM 882 O O . VAL B 1 18 ? -0.613 -4.391 -7.219 1 95.44 18 VAL B O 1
ATOM 885 N N . ASP B 1 19 ? -1.368 -5.012 -5.219 1 95.94 19 ASP B N 1
ATOM 886 C CA . ASP B 1 19 ? -0.84 -3.863 -4.492 1 95.94 19 ASP B CA 1
ATOM 887 C C . ASP B 1 19 ? 0.312 -4.273 -3.578 1 95.94 19 ASP B C 1
ATOM 889 O O . ASP B 1 19 ? 0.229 -5.289 -2.883 1 95.94 19 ASP B O 1
ATOM 893 N N . VAL B 1 20 ? 1.365 -3.516 -3.654 1 96.94 20 VAL B N 1
ATOM 894 C CA . VAL B 1 20 ? 2.467 -3.721 -2.719 1 96.94 20 VAL B CA 1
ATOM 895 C C . VAL B 1 20 ? 2.518 -2.566 -1.721 1 96.94 20 VAL B C 1
ATOM 897 O O . VAL B 1 20 ? 2.779 -1.421 -2.098 1 96.94 20 VAL B O 1
ATOM 900 N N . MET B 1 21 ? 2.275 -2.955 -0.44 1 96.5 21 MET B N 1
ATOM 901 C CA . MET B 1 21 ? 2.209 -1.988 0.651 1 96.5 21 MET B CA 1
ATOM 902 C C . MET B 1 21 ? 3.467 -2.049 1.51 1 96.5 21 MET B C 1
ATOM 904 O O . MET B 1 21 ? 3.875 -3.129 1.943 1 96.5 21 MET B O 1
ATOM 908 N N . LEU B 1 22 ? 4.098 -0.894 1.668 1 96.56 22 LEU B N 1
ATOM 909 C CA . LEU B 1 22 ? 5.297 -0.85 2.5 1 96.56 22 LEU B CA 1
ATOM 910 C C . LEU B 1 22 ? 4.938 -1.005 3.975 1 96.56 22 LEU B C 1
ATOM 912 O O . LEU B 1 22 ? 5.629 -1.707 4.715 1 96.56 22 LEU B O 1
ATOM 916 N N . GLY B 1 23 ? 3.887 -0.277 4.305 1 95.56 23 GLY B N 1
ATOM 917 C CA . GLY B 1 23 ? 3.441 -0.347 5.688 1 95.56 23 GLY B CA 1
ATOM 918 C C . GLY B 1 23 ? 2.318 0.622 6.004 1 95.56 23 GLY B C 1
ATOM 919 O O . GLY B 1 23 ? 1.912 1.41 5.148 1 95.56 23 GLY B O 1
ATOM 920 N N . SER B 1 24 ? 1.828 0.424 7.238 1 95.31 24 SER B N 1
ATOM 921 C CA . SER B 1 24 ? 0.759 1.267 7.766 1 95.31 24 SER B CA 1
ATOM 922 C C . SER B 1 24 ? 1.109 1.801 9.148 1 95.31 24 SER B C 1
ATOM 924 O O . SER B 1 24 ? 1.896 1.189 9.875 1 95.31 24 SER B O 1
ATOM 926 N N . THR B 1 25 ? 0.608 2.979 9.391 1 97 25 THR B N 1
ATOM 927 C CA . THR B 1 25 ? 0.751 3.559 10.719 1 97 25 THR B CA 1
ATOM 928 C C . THR B 1 25 ? -0.51 4.32 11.117 1 97 25 THR B C 1
ATOM 930 O O . THR B 1 25 ? -1.343 4.637 10.266 1 97 25 THR B O 1
ATOM 933 N N . ASN B 1 26 ? -0.618 4.484 12.414 1 96.88 26 ASN B N 1
ATOM 934 C CA . ASN B 1 26 ? -1.7 5.309 12.938 1 96.88 26 ASN B CA 1
ATOM 935 C C . ASN B 1 26 ? -1.204 6.695 13.336 1 96.88 26 ASN B C 1
ATOM 937 O O . ASN B 1 26 ? -0.145 6.828 13.953 1 96.88 26 ASN B O 1
ATOM 941 N N . ILE B 1 27 ? -1.979 7.617 12.883 1 95.12 27 ILE B N 1
ATOM 942 C CA . ILE B 1 27 ? -1.72 8.977 13.344 1 95.12 27 ILE B CA 1
ATOM 943 C C . ILE B 1 27 ? -3.031 9.633 13.773 1 95.12 27 ILE B C 1
ATOM 945 O O . ILE B 1 27 ? -4.113 9.141 13.453 1 95.12 27 ILE B O 1
ATOM 949 N N . SER B 1 28 ? -2.926 10.711 14.5 1 95.31 28 SER B N 1
ATOM 950 C CA . SER B 1 28 ? -4.129 11.438 14.883 1 95.31 28 SER B CA 1
ATOM 951 C C . SER B 1 28 ? -4.621 12.328 13.742 1 95.31 28 SER B C 1
ATOM 953 O O . SER B 1 28 ? -3.842 12.727 12.875 1 95.31 28 SER B O 1
ATOM 955 N N . VAL B 1 29 ? -5.91 12.625 13.75 1 92.56 29 VAL B N 1
ATOM 956 C CA . VAL B 1 29 ? -6.469 13.602 12.812 1 92.56 29 VAL B CA 1
ATOM 957 C C . VAL B 1 29 ? -5.73 14.93 12.945 1 92.56 29 VAL B C 1
ATOM 959 O O . VAL B 1 29 ? -5.477 15.609 11.945 1 92.56 29 VAL B O 1
ATOM 962 N N . GLY B 1 30 ? -5.414 15.266 14.125 1 93.06 30 GLY B N 1
ATOM 963 C CA . GLY B 1 30 ? -4.645 16.469 14.352 1 93.06 30 GLY B CA 1
ATOM 964 C C . GLY B 1 30 ? -3.314 16.484 13.625 1 93.06 30 GLY B C 1
ATOM 965 O O . GLY B 1 30 ? -2.934 17.484 13.031 1 93.06 30 GLY B O 1
ATOM 966 N N . GLU B 1 31 ? -2.586 15.414 13.734 1 93.06 31 GLU B N 1
ATOM 967 C CA . GLU B 1 31 ? -1.33 15.258 13.008 1 93.06 31 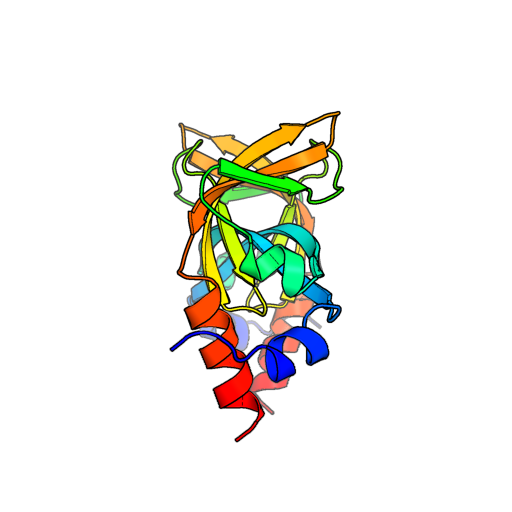GLU B CA 1
ATOM 968 C C . GLU B 1 31 ? -1.554 15.328 11.5 1 93.06 31 GLU B C 1
ATOM 970 O O . GLU B 1 31 ? -0.789 15.977 10.781 1 93.06 31 GLU B O 1
ATOM 975 N N . PHE B 1 32 ? -2.631 14.719 11.109 1 92.38 32 PHE B N 1
ATOM 976 C CA . PHE B 1 32 ? -2.941 14.68 9.688 1 92.38 32 PHE B CA 1
ATOM 977 C C . PHE B 1 32 ? -3.219 16.078 9.164 1 92.38 32 PHE B C 1
ATOM 979 O O . PHE B 1 32 ? -2.734 16.453 8.094 1 92.38 32 PHE B O 1
ATOM 986 N N . LEU B 1 33 ? -3.938 16.875 9.867 1 90.5 33 LEU B N 1
ATOM 987 C CA . LEU B 1 33 ? -4.328 18.203 9.445 1 90.5 33 LEU B CA 1
ATOM 988 C C . LEU B 1 33 ? -3.109 19.125 9.328 1 90.5 33 LEU B C 1
ATOM 990 O O . LEU B 1 33 ? -3.15 20.125 8.625 1 90.5 33 LEU B O 1
ATOM 994 N N . LYS B 1 34 ? -2.064 18.719 10.008 1 90.62 34 LYS B N 1
ATOM 995 C CA . LYS B 1 34 ? -0.864 19.562 10.016 1 90.62 34 LYS B CA 1
ATOM 996 C C . LYS B 1 34 ? 0.15 19.062 8.984 1 90.62 34 LYS B C 1
ATOM 998 O O . LYS B 1 34 ? 1.186 19.703 8.773 1 90.62 34 LYS B O 1
ATOM 1003 N N . LEU B 1 35 ? -0.143 18 8.383 1 91.19 35 LEU B N 1
ATOM 1004 C CA . LEU B 1 35 ? 0.807 17.422 7.445 1 91.19 35 LEU B CA 1
ATOM 1005 C C . LEU B 1 35 ? 1.021 18.328 6.246 1 91.19 35 LEU B C 1
ATOM 1007 O O . LEU B 1 35 ? 0.057 18.828 5.656 1 91.19 35 LEU B O 1
ATOM 1011 N N . THR B 1 36 ? 2.232 18.578 5.914 1 90.44 36 THR B N 1
ATOM 1012 C CA . THR B 1 36 ? 2.609 19.359 4.746 1 90.44 36 THR B CA 1
ATOM 1013 C C . THR B 1 36 ? 3.826 18.75 4.051 1 90.44 36 THR B C 1
ATOM 1015 O O . THR B 1 36 ? 4.414 17.797 4.551 1 90.44 36 THR B O 1
ATOM 1018 N N . GLU B 1 37 ? 4.125 19.297 2.955 1 93.31 37 GLU B N 1
ATOM 1019 C CA . GLU B 1 37 ? 5.305 18.875 2.209 1 93.31 37 GLU B CA 1
ATOM 1020 C C . GLU B 1 37 ? 6.559 18.922 3.076 1 93.31 37 GLU B C 1
ATOM 1022 O O . GLU B 1 37 ? 6.766 19.891 3.816 1 93.31 37 GLU B O 1
ATOM 1027 N N . GLY B 1 38 ? 7.293 17.875 3.041 1 94.5 38 GLY B N 1
ATOM 1028 C CA . GLY B 1 38 ? 8.531 17.812 3.799 1 94.5 38 GLY B CA 1
ATOM 1029 C C . GLY B 1 38 ? 8.391 17.062 5.113 1 94.5 38 GLY B C 1
ATOM 1030 O O . GLY B 1 38 ? 9.383 16.625 5.695 1 94.5 38 GLY B O 1
ATOM 1031 N N . ASP B 1 39 ? 7.195 16.906 5.547 1 94.94 39 ASP B N 1
ATOM 1032 C CA . ASP B 1 39 ? 6.973 16.203 6.801 1 94.94 39 ASP B CA 1
ATOM 1033 C C . ASP B 1 39 ? 7.262 14.703 6.652 1 94.94 39 ASP B C 1
ATOM 1035 O O . ASP B 1 39 ? 7.227 14.172 5.543 1 94.94 39 ASP B O 1
ATOM 1039 N N . ILE B 1 40 ? 7.562 14.172 7.801 1 96.88 40 ILE B N 1
ATOM 1040 C CA . ILE B 1 40 ? 7.938 12.758 7.781 1 96.88 40 ILE B CA 1
ATOM 1041 C C . ILE B 1 40 ? 6.93 11.945 8.586 1 96.88 40 ILE B C 1
ATOM 1043 O O . ILE B 1 40 ? 6.551 12.336 9.695 1 96.88 40 ILE B O 1
ATOM 1047 N N . ILE B 1 41 ? 6.465 10.898 8.008 1 96.25 41 ILE B N 1
ATOM 1048 C CA . ILE B 1 41 ? 5.609 9.93 8.688 1 96.25 41 ILE B CA 1
ATOM 1049 C C . ILE B 1 41 ? 6.371 8.617 8.883 1 96.25 41 ILE B C 1
ATOM 1051 O O . ILE B 1 41 ? 6.777 7.977 7.914 1 96.25 41 ILE B O 1
ATOM 1055 N N . SER B 1 42 ? 6.535 8.266 10.141 1 97.62 42 SER B N 1
ATOM 1056 C CA . SER B 1 42 ? 7.184 6.988 10.438 1 97.62 42 SER B CA 1
ATOM 1057 C C . SER B 1 42 ? 6.211 5.824 10.281 1 97.62 42 SER B C 1
ATOM 1059 O O . SER B 1 42 ? 5.051 5.922 10.688 1 97.62 42 SER B O 1
ATOM 1061 N N . LEU B 1 43 ? 6.695 4.75 9.742 1 97.5 43 LEU B N 1
ATOM 1062 C CA . LEU B 1 43 ? 5.883 3.543 9.641 1 97.5 43 LEU B CA 1
ATOM 1063 C C . LEU B 1 43 ? 6.191 2.58 10.781 1 97.5 43 LEU B C 1
ATOM 1065 O O . LEU B 1 43 ? 5.598 1.502 10.867 1 97.5 43 LEU B O 1
ATOM 1069 N N . HIS B 1 44 ? 7.133 2.898 11.531 1 95.31 44 HIS B N 1
ATOM 1070 C CA . HIS B 1 44 ? 7.531 2.119 12.695 1 95.31 44 HIS B CA 1
ATOM 1071 C C . HIS B 1 44 ? 7.918 0.698 12.305 1 95.31 44 HIS B C 1
ATOM 1073 O O . HIS B 1 44 ? 7.754 -0.235 13.094 1 95.31 44 HIS B O 1
ATOM 1079 N N . LYS B 1 45 ? 8.273 0.516 11.125 1 95.62 45 LYS B N 1
ATOM 1080 C CA . LYS B 1 45 ? 8.695 -0.767 10.562 1 95.62 45 LYS B CA 1
ATOM 1081 C C . LYS B 1 45 ? 10.18 -0.763 10.227 1 95.62 45 LYS B C 1
ATOM 1083 O O . LYS B 1 45 ? 10.703 0.223 9.695 1 95.62 45 LYS B O 1
ATOM 1088 N N . PRO B 1 46 ? 10.859 -1.89 10.641 1 96.38 46 PRO B N 1
ATOM 1089 C CA . PRO B 1 46 ? 12.281 -1.943 10.281 1 96.38 46 PRO B CA 1
ATOM 1090 C C . PRO B 1 46 ? 12.508 -1.833 8.773 1 96.38 46 PRO B C 1
ATOM 1092 O O . PRO B 1 46 ? 11.742 -2.389 7.984 1 96.38 46 PRO B O 1
ATOM 1095 N N . ALA B 1 47 ? 13.656 -1.098 8.594 1 93.44 47 ALA B N 1
ATOM 1096 C CA . ALA B 1 47 ? 14.102 -1.074 7.203 1 93.44 47 ALA B CA 1
ATOM 1097 C C . ALA B 1 47 ? 14.438 -2.479 6.711 1 93.44 47 ALA B C 1
ATOM 1099 O O . ALA B 1 47 ? 15.016 -3.279 7.453 1 93.44 47 ALA B O 1
ATOM 1100 N N . GLY B 1 48 ? 14.031 -2.938 5.691 1 92.12 48 GLY B N 1
ATOM 1101 C CA . GLY B 1 48 ? 14.336 -4.258 5.168 1 92.12 48 GLY B CA 1
ATOM 1102 C C . GLY B 1 48 ? 13.234 -5.273 5.426 1 92.12 48 GLY B C 1
ATOM 1103 O O . GLY B 1 48 ? 13.344 -6.434 5.031 1 92.12 48 GLY B O 1
ATOM 1104 N N . SER B 1 49 ? 12.211 -4.883 6.234 1 92 49 SER B N 1
ATOM 1105 C CA . SER B 1 49 ? 11.133 -5.805 6.578 1 92 49 SER B CA 1
ATOM 1106 C C . SER B 1 49 ? 10.305 -6.168 5.348 1 92 49 SER B C 1
ATOM 1108 O O . SER B 1 49 ? 9.445 -7.047 5.41 1 92 49 SER B O 1
ATOM 1110 N N . GLY B 1 50 ? 10.648 -5.547 4.191 1 94.69 50 GLY B N 1
ATOM 1111 C CA . GLY B 1 50 ? 9.898 -5.844 2.98 1 94.69 50 GLY B CA 1
ATOM 1112 C C . GLY B 1 50 ? 8.523 -5.211 2.955 1 94.69 50 GLY B C 1
ATOM 1113 O O . GLY B 1 50 ? 8.312 -4.148 3.545 1 94.69 50 GLY B O 1
ATOM 1114 N N . GLY B 1 51 ? 7.609 -5.703 2.16 1 96.38 51 GLY B N 1
ATOM 1115 C CA . GLY B 1 51 ? 6.258 -5.195 2.01 1 96.38 51 GLY B CA 1
ATOM 1116 C C . GLY B 1 51 ? 5.203 -6.285 2.016 1 96.38 51 GLY B C 1
ATOM 1117 O O . GLY B 1 51 ? 5.531 -7.473 2 1 96.38 51 GLY B O 1
ATOM 1118 N N . GLU B 1 52 ? 3.959 -5.801 2.182 1 95.56 52 GLU B N 1
ATOM 1119 C CA . GLU B 1 52 ? 2.812 -6.699 2.08 1 95.56 52 GLU B CA 1
ATOM 1120 C C . GLU B 1 52 ? 2.24 -6.703 0.666 1 95.56 52 GLU B C 1
ATOM 1122 O O . GLU B 1 52 ? 2.15 -5.656 0.021 1 95.56 52 GLU B O 1
ATOM 1127 N N . ILE B 1 53 ? 1.906 -7.871 0.25 1 96.06 53 ILE B N 1
ATOM 1128 C CA . ILE B 1 53 ? 1.326 -8.039 -1.079 1 96.06 53 ILE B CA 1
ATOM 1129 C C . ILE B 1 53 ? -0.176 -8.281 -0.959 1 96.06 53 ILE B C 1
ATOM 1131 O O . ILE B 1 53 ? -0.605 -9.211 -0.266 1 96.06 53 ILE B O 1
ATOM 1135 N N . TYR B 1 54 ? -0.933 -7.426 -1.578 1 93.69 54 TYR B N 1
ATOM 1136 C CA . TYR B 1 54 ? -2.387 -7.551 -1.611 1 93.69 54 TYR B CA 1
ATOM 1137 C C . TYR B 1 54 ? -2.873 -7.883 -3.018 1 93.69 54 TYR B C 1
ATOM 1139 O O . TYR B 1 54 ? -2.359 -7.344 -4 1 93.69 54 TYR B O 1
ATOM 1147 N N . VAL B 1 55 ? -3.824 -8.719 -3.066 1 90.75 55 VAL B N 1
ATOM 1148 C CA . VAL B 1 55 ? -4.578 -8.953 -4.293 1 90.75 55 VAL B CA 1
ATOM 1149 C C . VAL B 1 55 ? -6.062 -8.703 -4.043 1 90.75 55 VAL B C 1
ATOM 1151 O O . VAL B 1 55 ? -6.652 -9.281 -3.129 1 90.75 55 VAL B O 1
ATOM 1154 N N . ASN B 1 56 ? -6.562 -7.793 -4.809 1 86.62 56 ASN B N 1
ATOM 1155 C CA . ASN B 1 56 ? -7.957 -7.398 -4.637 1 86.62 56 ASN B CA 1
ATOM 1156 C C . ASN B 1 56 ? -8.273 -7.086 -3.178 1 86.62 56 ASN B C 1
ATOM 1158 O O . ASN B 1 56 ? -9.25 -7.598 -2.629 1 86.62 56 ASN B O 1
ATOM 1162 N N . SER B 1 57 ? -7.383 -6.402 -2.461 1 81.5 57 SER B N 1
ATOM 1163 C CA . SER B 1 57 ? -7.543 -5.801 -1.141 1 81.5 57 SER B CA 1
ATOM 1164 C C . SER B 1 57 ? -7.426 -6.848 -0.038 1 81.5 57 SER B C 1
ATOM 1166 O O . SER B 1 57 ? -7.691 -6.559 1.131 1 81.5 57 SER B O 1
ATOM 1168 N N . ARG B 1 58 ? -6.859 -7.957 -0.396 1 86 58 ARG B N 1
ATOM 1169 C CA . ARG B 1 58 ? -6.574 -9.016 0.569 1 86 58 ARG B CA 1
ATOM 1170 C C . ARG B 1 58 ? -5.09 -9.352 0.592 1 86 58 ARG B C 1
ATOM 1172 O O . ARG B 1 58 ? -4.445 -9.422 -0.458 1 86 58 ARG B O 1
ATOM 1179 N N . ILE B 1 59 ? -4.699 -9.555 1.817 1 87 59 ILE B N 1
ATOM 1180 C CA . ILE B 1 59 ? -3.287 -9.898 1.938 1 87 59 ILE B CA 1
ATOM 1181 C C . ILE B 1 59 ? -3.062 -11.328 1.441 1 87 59 ILE B C 1
ATOM 1183 O O . ILE B 1 59 ? -3.736 -12.258 1.888 1 87 59 ILE B O 1
ATOM 1187 N N . ILE B 1 60 ? -2.152 -11.469 0.569 1 88.69 60 ILE B N 1
ATOM 1188 C CA . ILE B 1 60 ? -1.856 -12.805 0.076 1 88.69 60 ILE B CA 1
ATOM 1189 C C . ILE B 1 60 ? -0.438 -13.203 0.48 1 88.69 60 ILE B C 1
ATOM 1191 O O . ILE B 1 60 ? -0.028 -14.352 0.286 1 88.69 60 ILE B O 1
ATOM 1195 N N . GLY B 1 61 ? 0.349 -12.266 0.954 1 92.12 61 GLY B N 1
ATOM 1196 C CA . GLY B 1 61 ? 1.708 -12.594 1.35 1 92.12 61 GLY B CA 1
ATOM 1197 C C . GLY B 1 61 ? 2.58 -11.375 1.572 1 92.12 61 GLY B C 1
ATOM 1198 O O . GLY B 1 61 ? 2.076 -10.258 1.69 1 92.12 61 GLY B O 1
ATOM 1199 N N . THR B 1 62 ? 3.92 -11.711 1.792 1 94.62 62 THR B N 1
ATOM 1200 C CA . THR B 1 62 ? 4.949 -10.695 1.973 1 94.62 62 THR B CA 1
ATOM 1201 C C . THR B 1 62 ? 6.102 -10.906 0.995 1 94.62 62 THR B C 1
ATOM 1203 O O . THR B 1 62 ? 6.227 -11.984 0.405 1 94.62 62 THR B O 1
ATOM 1206 N N . GLY B 1 63 ? 6.871 -9.789 0.786 1 96.12 63 GLY B N 1
ATOM 1207 C CA . GLY B 1 63 ? 8.008 -9.898 -0.115 1 96.12 63 GLY B CA 1
ATOM 1208 C C . GLY B 1 63 ? 9.086 -8.867 0.156 1 96.12 63 GLY B C 1
ATOM 1209 O O . GLY B 1 63 ? 8.844 -7.863 0.824 1 96.12 63 GLY B O 1
ATOM 1210 N N . ASP B 1 64 ? 10.234 -9.164 -0.388 1 96.56 64 ASP B N 1
ATOM 1211 C CA . ASP B 1 64 ? 11.352 -8.227 -0.395 1 96.56 64 ASP B CA 1
ATOM 1212 C C . ASP B 1 64 ? 11.203 -7.207 -1.519 1 96.56 64 ASP B C 1
ATOM 1214 O O . ASP B 1 64 ? 10.82 -7.555 -2.637 1 96.56 64 ASP B O 1
ATOM 1218 N N . ILE B 1 65 ? 11.453 -6.016 -1.121 1 96.25 65 ILE B N 1
ATOM 1219 C CA . ILE B 1 65 ? 11.461 -4.977 -2.146 1 96.25 65 ILE B CA 1
ATOM 1220 C C . ILE B 1 65 ? 12.828 -4.93 -2.824 1 96.25 65 ILE B C 1
ATOM 1222 O O . ILE B 1 65 ? 13.852 -4.789 -2.154 1 96.25 65 ILE B O 1
ATOM 1226 N N . ILE B 1 66 ? 12.719 -5.059 -4.164 1 96.56 66 ILE B N 1
ATOM 1227 C CA . ILE B 1 66 ? 13.977 -5.051 -4.902 1 96.56 66 ILE B CA 1
ATOM 1228 C C . ILE B 1 66 ? 13.867 -4.117 -6.105 1 96.56 66 ILE B C 1
ATOM 1230 O O . ILE B 1 66 ? 12.773 -3.645 -6.434 1 96.56 66 ILE B O 1
ATOM 1234 N N . VAL B 1 67 ? 14.977 -3.795 -6.637 1 96.62 67 VAL B N 1
ATOM 1235 C CA . VAL B 1 67 ? 15.055 -2.984 -7.848 1 96.62 67 VAL B CA 1
ATOM 1236 C C . VAL B 1 67 ? 15.68 -3.799 -8.977 1 96.62 67 VAL B C 1
ATOM 1238 O O . VAL B 1 67 ? 16.766 -4.371 -8.812 1 96.62 67 VAL B O 1
ATOM 1241 N N . ILE B 1 68 ? 14.898 -3.922 -10.023 1 96 68 ILE B N 1
ATOM 1242 C CA . ILE B 1 68 ? 15.391 -4.598 -11.211 1 96 68 ILE B CA 1
ATOM 1243 C C . ILE B 1 68 ? 15.289 -3.662 -12.414 1 96 68 ILE B C 1
ATOM 1245 O O . ILE B 1 68 ? 14.195 -3.182 -12.75 1 96 68 ILE B O 1
ATOM 1249 N N . ASP B 1 69 ? 16.453 -3.424 -13.141 1 95.81 69 ASP B N 1
ATOM 1250 C CA . ASP B 1 69 ? 16.5 -2.562 -14.32 1 95.81 69 ASP B CA 1
ATOM 1251 C C . ASP B 1 69 ? 15.859 -1.206 -14.031 1 95.81 69 ASP B C 1
ATOM 1253 O O . ASP B 1 69 ? 15 -0.747 -14.781 1 95.81 69 ASP B O 1
ATOM 1257 N N . GLU B 1 70 ? 16.094 -0.643 -12.969 1 96.19 70 GLU B N 1
ATOM 1258 C CA . GLU B 1 70 ? 15.703 0.689 -12.523 1 96.19 70 GLU B CA 1
ATOM 1259 C C . GLU B 1 70 ? 14.211 0.738 -12.195 1 96.19 70 GLU B C 1
ATOM 1261 O O . GLU B 1 70 ? 13.617 1.817 -12.117 1 96.19 70 GLU B O 1
ATOM 1266 N N . LYS B 1 71 ? 13.648 -0.498 -11.969 1 96.75 71 LYS B N 1
ATOM 1267 C CA . LYS B 1 71 ? 12.227 -0.573 -11.625 1 96.75 71 LYS B CA 1
ATOM 1268 C C . LYS B 1 71 ? 12.016 -1.316 -10.312 1 96.75 71 LYS B C 1
ATOM 1270 O O . LYS B 1 71 ? 12.734 -2.268 -10.008 1 96.75 71 LYS B O 1
ATOM 1275 N N . LEU B 1 72 ? 10.969 -0.838 -9.617 1 96.81 72 LEU B N 1
ATOM 1276 C CA . LEU B 1 72 ? 10.609 -1.501 -8.367 1 96.81 72 LEU B CA 1
ATOM 1277 C C . LEU B 1 72 ? 9.945 -2.846 -8.641 1 96.81 72 LEU B C 1
ATOM 1279 O O . LEU B 1 72 ? 9.125 -2.967 -9.555 1 96.81 72 LEU B O 1
ATOM 1283 N N . ALA B 1 73 ? 10.359 -3.824 -7.785 1 97.19 73 ALA B N 1
ATOM 1284 C CA . ALA B 1 73 ? 9.766 -5.156 -7.824 1 97.19 73 ALA B CA 1
ATOM 1285 C C . ALA B 1 73 ? 9.68 -5.758 -6.422 1 97.19 73 ALA B C 1
ATOM 1287 O O . ALA B 1 73 ? 10.305 -5.262 -5.488 1 97.19 73 ALA B O 1
ATOM 1288 N N . VAL B 1 74 ? 8.828 -6.723 -6.336 1 96.81 74 VAL B N 1
ATOM 1289 C CA . VAL B 1 74 ? 8.734 -7.469 -5.082 1 96.81 74 VAL B CA 1
ATOM 1290 C C . VAL B 1 74 ? 9.07 -8.938 -5.324 1 96.81 74 VAL B C 1
ATOM 1292 O O . VAL B 1 74 ? 8.578 -9.539 -6.281 1 96.81 74 VAL B O 1
ATOM 1295 N N . ARG B 1 75 ? 10.031 -9.422 -4.57 1 97.38 75 ARG B N 1
ATOM 1296 C CA . ARG B 1 75 ? 10.281 -10.859 -4.531 1 97.38 75 ARG B CA 1
ATOM 1297 C C . ARG B 1 75 ? 9.453 -11.531 -3.445 1 97.38 75 ARG B C 1
ATOM 1299 O O . ARG B 1 75 ? 9.602 -11.219 -2.262 1 97.38 75 ARG B O 1
ATOM 1306 N N . VAL B 1 76 ? 8.688 -12.438 -3.865 1 96.19 76 VAL B N 1
ATOM 1307 C CA . VAL B 1 76 ? 7.75 -13.086 -2.953 1 96.19 76 VAL B CA 1
ATOM 1308 C C . VAL B 1 76 ? 8.523 -13.906 -1.919 1 96.19 76 VAL B C 1
ATOM 1310 O O . VAL B 1 76 ? 9.406 -14.688 -2.271 1 96.19 76 VAL B O 1
ATOM 1313 N N . GLN B 1 77 ? 8.297 -13.633 -0.655 1 93.94 77 GLN B N 1
ATOM 1314 C CA . GLN B 1 77 ? 8.906 -14.391 0.436 1 93.94 77 GLN B CA 1
ATOM 1315 C C . GLN B 1 77 ? 7.93 -15.422 0.99 1 93.94 77 GLN B C 1
ATOM 1317 O O . GLN B 1 77 ? 8.289 -16.594 1.168 1 93.94 77 GLN B O 1
ATOM 1322 N N . ASP B 1 78 ? 6.711 -14.922 1.404 1 87.06 78 ASP B N 1
ATOM 1323 C CA . ASP B 1 78 ? 5.641 -15.789 1.884 1 87.06 78 ASP B CA 1
ATOM 1324 C C . ASP B 1 78 ? 4.348 -15.547 1.109 1 87.06 78 ASP B C 1
ATOM 1326 O O . ASP B 1 78 ? 3.902 -14.406 0.98 1 87.06 78 ASP B O 1
ATOM 1330 N N . ALA B 1 79 ? 4.047 -16.562 0.47 1 80.19 79 ALA B N 1
ATOM 1331 C CA . ALA B 1 79 ? 2.793 -16.438 -0.271 1 80.19 79 ALA B CA 1
ATOM 1332 C C . ALA B 1 79 ? 1.737 -17.391 0.269 1 80.19 79 ALA B C 1
ATOM 1334 O O . ALA B 1 79 ? 2.057 -18.516 0.667 1 80.19 79 ALA B O 1
ATOM 1335 N N . MET B 1 80 ? 0.561 -16.75 0.396 1 76.94 80 MET B N 1
ATOM 1336 C CA . MET B 1 80 ? -0.553 -17.656 0.69 1 76.94 80 MET B CA 1
ATOM 1337 C C . MET B 1 80 ? -0.793 -18.609 -0.467 1 76.94 80 MET B C 1
ATOM 1339 O O . MET B 1 80 ? -0.272 -18.422 -1.565 1 76.94 80 MET B O 1
ATOM 1343 N N . ASP B 1 81 ? -1.465 -19.719 -0.081 1 77.88 81 ASP B N 1
ATOM 1344 C CA . ASP B 1 81 ? -1.898 -20.656 -1.103 1 77.88 81 ASP B CA 1
ATOM 1345 C C . ASP B 1 81 ? -2.828 -19.984 -2.113 1 77.88 81 ASP B C 1
ATOM 1347 O O . ASP B 1 81 ? -3.996 -19.734 -1.812 1 77.88 81 ASP B O 1
ATOM 1351 N N . SER B 1 82 ? -2.314 -19.656 -3.252 1 77.31 82 SER B N 1
ATOM 1352 C CA . SER B 1 82 ? -3.029 -18.938 -4.297 1 77.31 82 SER B CA 1
ATOM 1353 C C . SER B 1 82 ? -4.316 -19.656 -4.688 1 77.31 82 SER B C 1
ATOM 1355 O O . SER B 1 82 ? -5.332 -19 -4.969 1 77.31 82 SER B O 1
ATOM 1357 N N . ASP B 1 83 ? -4.227 -20.922 -4.672 1 73 83 ASP B N 1
ATOM 1358 C CA . ASP B 1 83 ? -5.422 -21.703 -4.992 1 73 83 ASP B CA 1
ATOM 1359 C C . ASP B 1 83 ? -6.543 -21.422 -3.998 1 73 83 ASP B C 1
ATOM 1361 O O . ASP B 1 83 ? -7.703 -21.266 -4.391 1 73 83 ASP B O 1
ATOM 1365 N N . ASN B 1 84 ? -6.098 -21.375 -2.809 1 77 84 ASN B N 1
ATOM 1366 C CA . ASN B 1 84 ? -7.086 -21.125 -1.763 1 77 84 ASN B CA 1
ATOM 1367 C C . ASN B 1 84 ? -7.684 -19.734 -1.868 1 77 84 ASN B C 1
ATOM 1369 O O . ASN B 1 84 ? -8.883 -19.547 -1.654 1 77 84 ASN B O 1
ATOM 1373 N N . VAL B 1 85 ? -6.871 -18.891 -2.307 1 76.06 85 VAL B N 1
ATOM 1374 C CA . VAL B 1 85 ? -7.328 -17.516 -2.398 1 76.06 85 VAL B CA 1
ATOM 1375 C C . VAL B 1 85 ? -8.328 -17.375 -3.541 1 76.06 85 VAL B C 1
ATOM 1377 O O . VAL B 1 85 ? -9.383 -16.75 -3.381 1 76.06 85 VAL B O 1
ATOM 1380 N N . VAL B 1 86 ? -8.047 -17.922 -4.629 1 77.69 86 VAL B N 1
ATOM 1381 C CA . VAL B 1 86 ? -8.922 -17.812 -5.797 1 77.69 86 VAL B CA 1
ATOM 1382 C C . VAL B 1 86 ? -10.25 -18.5 -5.516 1 77.69 86 VAL B C 1
ATOM 1384 O O . VAL B 1 86 ? -11.312 -17.984 -5.887 1 77.69 86 VAL B O 1
ATOM 1387 N N . ARG B 1 87 ? -10.125 -19.562 -4.871 1 78.31 87 ARG B N 1
ATOM 1388 C CA . ARG B 1 87 ? -11.336 -20.297 -4.527 1 78.31 87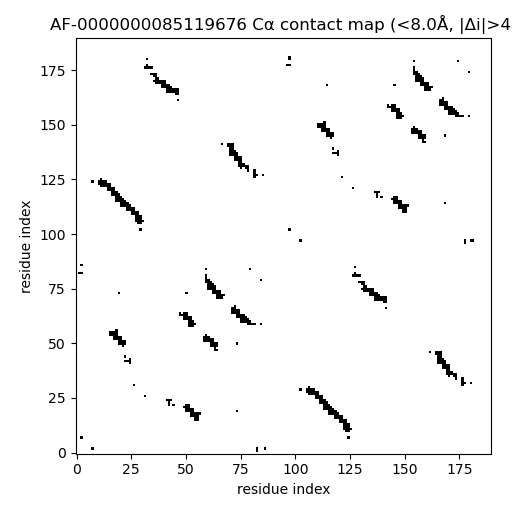 ARG B CA 1
ATOM 1389 C C . ARG B 1 87 ? -12.25 -19.453 -3.635 1 78.31 87 ARG B C 1
ATOM 1391 O O . ARG B 1 87 ? -13.461 -19.422 -3.834 1 78.31 87 ARG B O 1
ATOM 1398 N N . TYR B 1 88 ? -11.57 -18.859 -2.75 1 74.75 88 TYR B N 1
ATOM 1399 C CA . TYR B 1 88 ? -12.344 -18.031 -1.834 1 74.75 88 TYR B CA 1
ATOM 1400 C C . TYR B 1 88 ? -13.016 -16.875 -2.576 1 74.75 88 TYR B C 1
ATOM 1402 O O . TYR B 1 88 ? -14.195 -16.594 -2.355 1 74.75 88 TYR B O 1
ATOM 1410 N N . PHE B 1 89 ? -12.258 -16.375 -3.506 1 72.94 89 PHE B N 1
ATOM 1411 C CA . PHE B 1 89 ? -12.781 -15.227 -4.242 1 72.94 89 PHE B CA 1
ATOM 1412 C C . PHE B 1 89 ? -13.898 -15.648 -5.188 1 72.94 89 PHE B C 1
ATOM 1414 O O . PHE B 1 89 ? -14.891 -14.938 -5.34 1 72.94 89 PHE B O 1
ATOM 1421 N N . PHE B 1 90 ? -13.727 -16.734 -5.852 1 72.38 90 PHE B N 1
ATOM 1422 C CA . PHE B 1 90 ? -14.742 -17.188 -6.793 1 72.38 90 PHE B CA 1
ATOM 1423 C C . PHE B 1 90 ? -15.945 -17.75 -6.055 1 72.38 90 PHE B C 1
ATOM 1425 O O . PHE B 1 90 ? -17.094 -17.594 -6.496 1 72.38 90 PHE B O 1
ATOM 1432 N N . ASP B 1 91 ? -15.688 -18.391 -5.023 1 70.62 91 ASP B N 1
ATOM 1433 C CA . ASP B 1 91 ? -16.812 -18.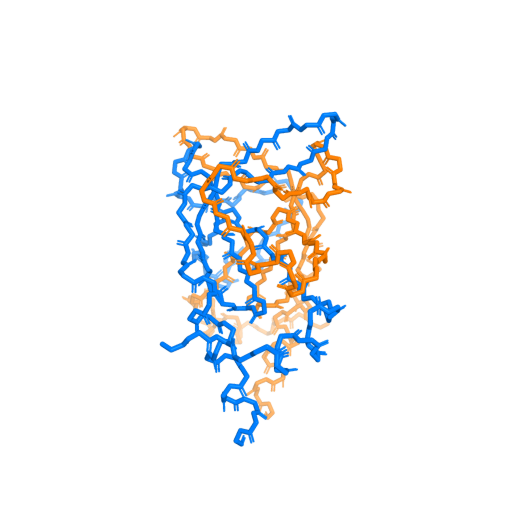906 -4.242 1 70.62 91 ASP B CA 1
ATOM 1434 C C . ASP B 1 91 ? -17.609 -17.766 -3.621 1 70.62 91 AS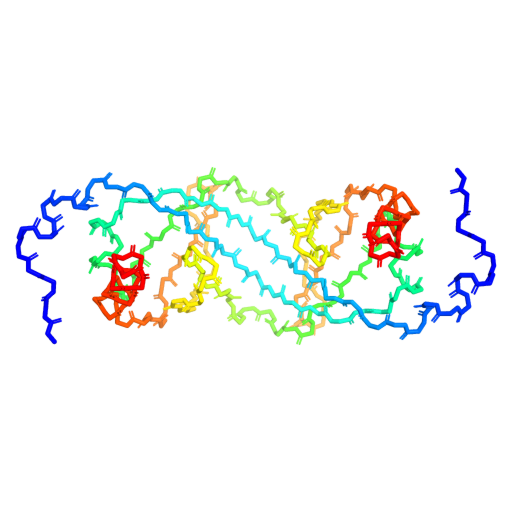P B C 1
ATOM 1436 O O . ASP B 1 91 ? -18.844 -17.812 -3.578 1 70.62 91 ASP B O 1
ATOM 1440 N N . GLU B 1 92 ? -16.891 -16.797 -3.203 1 62.31 92 GLU B N 1
ATOM 1441 C CA . GLU B 1 92 ? -17.562 -15.656 -2.592 1 62.31 92 GLU B CA 1
ATOM 1442 C C . GLU B 1 92 ? -18.344 -14.852 -3.631 1 62.31 92 GLU B C 1
ATOM 1444 O O . GLU B 1 92 ? -19.406 -14.297 -3.332 1 62.31 92 GLU B O 1
ATOM 1449 N N . HIS B 1 93 ? -17.875 -14.766 -4.812 1 59.53 93 HIS B N 1
ATOM 1450 C CA . HIS B 1 93 ? -18.531 -13.953 -5.828 1 59.53 93 HIS B CA 1
ATOM 1451 C C . HIS B 1 93 ? -19.531 -14.781 -6.629 1 59.53 93 HIS B C 1
ATOM 1453 O O . HIS B 1 93 ? -20.312 -14.227 -7.41 1 59.53 93 HIS B O 1
ATOM 1459 N N . MET B 1 94 ? -19.391 -16.016 -6.699 1 55.97 94 MET B N 1
ATOM 1460 C CA . MET B 1 94 ? -20.391 -16.812 -7.402 1 55.97 94 MET B CA 1
ATOM 1461 C C . MET B 1 94 ? -21.625 -17.031 -6.535 1 55.97 94 MET B C 1
ATOM 1463 O O . MET B 1 94 ? -22.672 -17.453 -7.027 1 55.97 94 MET B O 1
ATOM 1467 N N . ILE B 1 95 ? -21.406 -16.828 -5.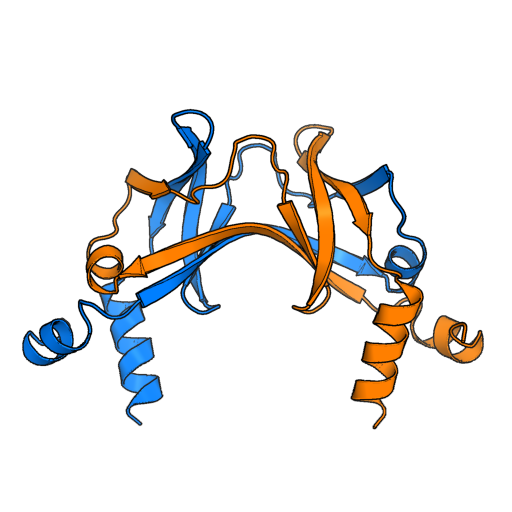191 1 46.31 95 ILE B N 1
ATOM 1468 C CA . ILE B 1 95 ? -22.672 -16.891 -4.477 1 46.31 95 ILE B CA 1
ATOM 1469 C C . ILE B 1 95 ? -23.344 -15.523 -4.473 1 46.31 95 ILE B C 1
ATOM 1471 O O . ILE B 1 95 ? -22.672 -14.5 -4.375 1 46.31 95 ILE B O 1
#

InterPro domains:
  IPR001172 Flagellar motor switch FliN/Type III secretion HrcQb [PR00956] (10-26)
  IPR001172 Flagellar motor switch FliN/Type III secretion HrcQb [PR00956] (27-43)
  IPR001172 Flagellar motor switch FliN/Type III secretion HrcQb [PR00956] (43-56)
  IPR001172 Flagellar motor switch FliN/Type III secretion HrcQb [PR00956] (56-71)
  IPR001543 Flagellar motor switch protein FliN-like, C-terminal domain [PF01052] (11-79)
  IPR036429 SpoA-like superfamily [G3DSA:2.30.330.10] (1-88)
  IPR036429 SpoA-like superfamily [SSF101801] (6-84)
  IPR051469 Flagellar motor switch protein FliN/MopA/SpaO [PTHR43484] (5-82)

Organism: Aliarcobacter butzleri (strain RM4018) (NCBI:txid367737)

Secondary structure (DSSP, 8-state):
-PPPHHHHHHHTT-EEEEEEEEEEEEEEHHHHHT--TT-EEEEEEETT--EEEEETTEEEEEEEEEEETTEEEEEEEEE--HHHHHHHHHHHHH-/-PPPHHHHHHHTT-EEEEEEEEEEEEEEHHHHHH--TT-EEEEEEETT--EEEEETTEEEEEEEEEEETTEEEEEEEEE--HHHHHHHHHHHHH-